Protein AF-0000000084924064 (afdb_homodimer)

InterPro domains:
  IPR003736 Phenylacetic acid degradation-related domain [TIGR00369] (21-133)
  IPR006683 Thioesterase domain [PF03061] (50-125)
  IPR029069 HotDog domain superfamily [SSF54637] (9-134)
  IPR039298 Acyl-coenzyme A thioesterase 13 [PTHR21660] (19-134)

Foldseek 3Di:
DPCPPPQQPLRVVCVDPDPCVVQPKDFPDDAQFKTKIKGWDDPVQQDPVQFGDVVVVVVVFVSRFQSSNSNNDGPQKGKDFPDKDKDFDATAHDTMKMKMKGWPDDDDFKTKMKMFIAHPVGDTGMIMITMITMGGPVVCVPPPPPD/DPCPPPQQPLRVVCVDPDPCVVQPKDFPDDAQFKTKIKGWDDPVQADPVQFGDVVVVVVVFVSRFQSSNSNNDGPQKGKDFPDKDKDFDATAHDTMKMKMKGWPDDDDFKTKMKMFIAHPVGDTGMIMITMITIGGPVVCVPPPPPD

Secondary structure (DSSP, 8-state):
--------HHHHHHHSSSHHHHHT-EEEEEETTEEEEEEEPPGGGB-TTSSB-HHHHHHHHHHHHHHHHHTTSPTTEEEEEEEEEEEE-S---SSEEEEEEEEEEE-SSEEEEEEEEE-TTS-EEEEEEEEEEEEEGGGGTTS----/--------HHHHHHHSSSHHHHHT-EEEEEETTEEEEEEEPPGGGB-TTSSB-HHHHHHHHHHHHHHHHHTTSPTTEEEEEEEEEEEE-S---SSEEEEEEEEEEE-SSEEEEEEEEE-TTS-EEEEEEEEEEEEEGGGGTTS----

Radius of gyration: 18.98 Å; Cα contacts (8 Å, |Δi|>4): 696; chains: 2; bounding box: 49×70×51 Å

Nearest PDB structures (foldseek):
  3lz7-assembly1_A  TM=8.995E-01  e=4.442E-13  Haemophilus influenzae
  1sbk-assembly1_A  TM=9.038E-01  e=7.572E-12  Escherichia coli
  1vh5-assembly1_A  TM=8.900E-01  e=7.572E-12  Escherichia coli
  1vi8-assembly1_B  TM=9.078E-01  e=2.764E-11  Escherichia coli
  4k4c-assembly1_D  TM=8.920E-01  e=1.373E-10  Escherichia coli K-12

Structure (mmCIF, N/CA/C/O backbone):
data_AF-0000000084924064-model_v1
#
loop_
_entity.id
_entity.type
_entity.pdbx_description
1 polymer 'Acyl-CoA thioesterase'
#
loop_
_atom_site.group_PDB
_atom_site.id
_atom_site.type_symbol
_atom_site.label_atom_id
_atom_site.label_alt_id
_atom_site.label_comp_id
_atom_site.label_asym_id
_atom_site.label_entity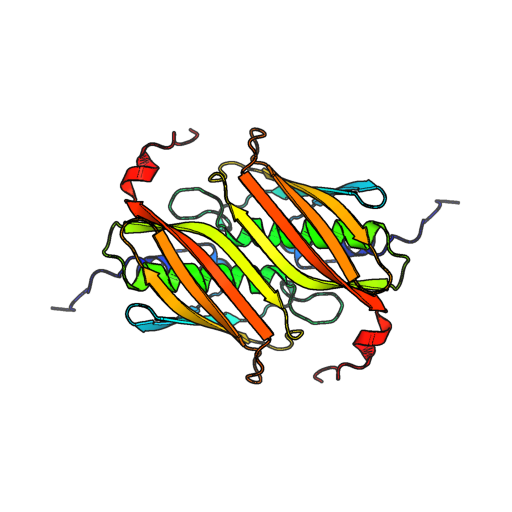_id
_atom_site.label_seq_id
_atom_site.pdbx_PDB_ins_code
_atom_site.Cartn_x
_atom_site.Cartn_y
_atom_site.Cartn_z
_atom_site.occupancy
_atom_site.B_iso_or_equiv
_atom_site.auth_seq_id
_atom_site.auth_comp_id
_atom_site.auth_asym_id
_atom_site.auth_atom_id
_atom_site.pdbx_PDB_model_num
ATOM 1 N N . MET A 1 1 ? -6.926 -42.469 -2.635 1 29.28 1 MET A N 1
ATOM 2 C CA . MET A 1 1 ? -5.586 -41.938 -2.898 1 29.28 1 MET A CA 1
ATOM 3 C C . MET A 1 1 ? -5.605 -40.406 -2.986 1 29.28 1 MET A C 1
ATOM 5 O O . MET A 1 1 ? -6.195 -39.844 -3.908 1 29.28 1 MET A O 1
ATOM 9 N N . GLU A 1 2 ? -6.062 -39.594 -2.002 1 33.38 2 GLU A N 1
ATOM 10 C CA . GLU A 1 2 ? -6.625 -38.281 -1.757 1 33.38 2 GLU A CA 1
ATOM 11 C C . GLU A 1 2 ? -5.777 -37.188 -2.404 1 33.38 2 GLU A C 1
ATOM 13 O O . GLU A 1 2 ? -4.57 -37.094 -2.152 1 33.38 2 GLU A O 1
ATOM 18 N N . ASN A 1 3 ? -5.754 -37 -3.77 1 34.97 3 ASN A N 1
ATOM 19 C CA . ASN A 1 3 ? -4.895 -36.375 -4.766 1 34.97 3 ASN A CA 1
ATOM 20 C C . ASN A 1 3 ? -4.32 -35.062 -4.258 1 34.97 3 ASN A C 1
ATOM 22 O O . ASN A 1 3 ? -5.031 -34.062 -4.18 1 34.97 3 ASN A O 1
ATOM 26 N N . SER A 1 4 ? -3.627 -34.906 -3.184 1 41 4 SER A N 1
ATOM 27 C CA . SER A 1 4 ? -2.863 -33.938 -2.387 1 41 4 SER A CA 1
ATOM 28 C C . SER A 1 4 ? -2.188 -32.906 -3.271 1 41 4 SER A C 1
ATOM 30 O O . SER A 1 4 ? -1.063 -33.125 -3.732 1 41 4 SER A O 1
ATOM 32 N N . ALA A 1 5 ? -2.676 -32.5 -4.422 1 45.59 5 ALA A N 1
ATOM 33 C CA . ALA A 1 5 ? -2.291 -31.625 -5.527 1 45.59 5 ALA A CA 1
ATOM 34 C C . ALA A 1 5 ? -1.444 -30.453 -5.035 1 45.59 5 ALA A C 1
ATOM 36 O O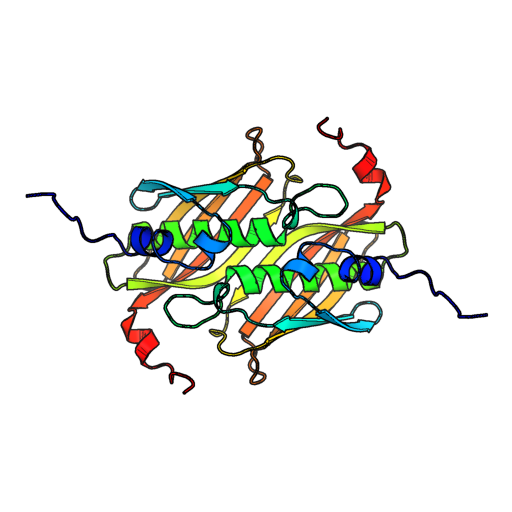 . ALA A 1 5 ? -1.778 -29.812 -4.031 1 45.59 5 ALA A O 1
ATOM 37 N N . LEU A 1 6 ? -0.099 -30.406 -5.023 1 52.12 6 LEU A N 1
ATOM 38 C CA . LEU A 1 6 ? 0.979 -29.5 -4.68 1 52.12 6 LEU A CA 1
ATOM 39 C C . LEU A 1 6 ? 0.513 -28.047 -4.793 1 52.12 6 LEU A C 1
ATOM 41 O O . LEU A 1 6 ? 0.157 -27.578 -5.879 1 52.12 6 LEU A O 1
ATOM 45 N N . LEU A 1 7 ? 0.021 -27.562 -3.734 1 63.38 7 LEU A N 1
ATOM 46 C CA . LEU A 1 7 ? -0.383 -26.156 -3.703 1 63.38 7 LEU A CA 1
ATOM 47 C C . LEU A 1 7 ? 0.582 -25.297 -4.508 1 63.38 7 LEU A C 1
ATOM 49 O O . LEU A 1 7 ? 1.801 -25.438 -4.379 1 63.38 7 LEU A O 1
ATOM 53 N N . THR A 1 8 ? 0.013 -24.797 -5.609 1 73.06 8 THR A N 1
ATOM 54 C CA . THR A 1 8 ? 0.813 -23.797 -6.324 1 73.06 8 THR A CA 1
ATOM 55 C C . THR A 1 8 ? 1.39 -22.766 -5.359 1 73.06 8 THR A C 1
ATOM 57 O O . THR A 1 8 ? 0.989 -22.703 -4.195 1 73.06 8 THR A O 1
ATOM 60 N N . GLU A 1 9 ? 2.451 -22.219 -5.645 1 74.19 9 GLU A N 1
ATOM 61 C CA . GLU A 1 9 ? 3.021 -21.156 -4.816 1 74.19 9 GLU A CA 1
ATOM 62 C C . GLU A 1 9 ? 1.969 -20.125 -4.449 1 74.19 9 GLU A C 1
ATOM 64 O O . GLU A 1 9 ? 1.98 -19.578 -3.342 1 74.19 9 GLU A O 1
ATOM 69 N N . LEU A 1 10 ? 1.047 -19.953 -5.336 1 80.38 10 LEU A N 1
ATOM 70 C CA . LEU A 1 10 ? -0.063 -19.047 -5.074 1 80.38 10 LEU A CA 1
ATOM 71 C C . LEU A 1 10 ? -0.911 -19.547 -3.908 1 80.38 10 LEU A C 1
ATOM 73 O O . LEU A 1 10 ? -1.166 -18.797 -2.959 1 80.38 10 LEU A O 1
ATOM 77 N N . GLU A 1 11 ? -1.264 -20.75 -3.945 1 77.69 11 GLU A N 1
ATOM 78 C CA . GLU A 1 11 ? -2.121 -21.328 -2.912 1 77.69 11 GLU A CA 1
ATOM 79 C C . GLU A 1 11 ? -1.387 -21.422 -1.577 1 77.69 11 GLU A C 1
ATOM 81 O O . GLU A 1 11 ? -1.977 -21.188 -0.52 1 77.69 11 GLU A O 1
ATOM 86 N N . ARG A 1 12 ? -0.129 -21.703 -1.722 1 74.88 12 ARG A N 1
ATOM 87 C CA . ARG A 1 12 ? 0.688 -21.797 -0.517 1 74.88 12 ARG A CA 1
ATOM 88 C C . ARG A 1 12 ? 0.759 -20.453 0.208 1 74.88 12 ARG A C 1
ATOM 90 O O . ARG A 1 12 ? 0.717 -20.406 1.438 1 74.88 12 ARG A O 1
ATOM 97 N N . SER A 1 13 ? 0.805 -19.391 -0.545 1 74.69 13 SER A N 1
ATOM 98 C CA . SER A 1 13 ? 0.928 -18.062 0.034 1 74.69 13 SER A CA 1
ATOM 99 C C . SER A 1 13 ? -0.326 -17.688 0.813 1 74.69 13 SER A C 1
ATOM 101 O O . SER A 1 13 ? -0.263 -16.875 1.743 1 74.69 13 SER A O 1
ATOM 103 N N . PHE A 1 14 ? -1.447 -18.297 0.556 1 77.75 14 PHE A N 1
ATOM 104 C CA . PHE A 1 14 ? -2.689 -17.953 1.231 1 77.75 14 PHE A CA 1
ATOM 105 C C . PHE A 1 14 ? -3.041 -18.984 2.293 1 77.75 14 PHE A C 1
ATOM 107 O O . PHE A 1 14 ? -4.051 -18.859 2.988 1 77.75 14 PHE A O 1
ATOM 114 N N . THR A 1 15 ? -2.256 -20 2.373 1 71.25 15 THR A N 1
ATOM 115 C CA . THR A 1 15 ? -2.5 -21.016 3.385 1 71.25 15 THR A CA 1
ATOM 116 C C . THR A 1 15 ? -1.556 -20.844 4.57 1 71.25 15 THR A C 1
ATOM 118 O O . THR A 1 15 ? -1.878 -21.234 5.691 1 71.25 15 THR A O 1
ATOM 121 N N . GLU A 1 16 ? -0.513 -20.219 4.273 1 68.31 16 GLU A N 1
ATOM 122 C CA . GLU A 1 16 ? 0.467 -20 5.336 1 68.31 16 GLU A CA 1
ATOM 123 C C . GLU A 1 16 ? 0.208 -18.688 6.062 1 68.31 16 GLU A C 1
ATOM 125 O O . GLU A 1 16 ? -0.367 -17.75 5.492 1 68.31 16 GLU A O 1
ATOM 130 N N . LYS A 1 17 ? 0.454 -18.766 7.375 1 63.25 17 LYS A N 1
ATOM 131 C CA . LYS A 1 17 ? 0.329 -17.547 8.172 1 63.25 17 LYS A CA 1
ATOM 132 C C . LYS A 1 17 ? 1.303 -16.484 7.688 1 63.25 17 LYS A C 1
ATOM 134 O O . LYS A 1 17 ? 2.52 -16.641 7.789 1 63.25 17 LYS A O 1
ATOM 139 N N . ASN A 1 18 ? 0.703 -15.703 6.973 1 70.94 18 ASN A N 1
ATOM 140 C CA . ASN A 1 18 ? 1.497 -14.578 6.492 1 70.94 18 ASN A CA 1
ATOM 141 C C . ASN A 1 18 ? 0.716 -13.266 6.562 1 70.94 18 ASN A C 1
ATOM 143 O O . ASN A 1 18 ? -0.316 -13.188 7.23 1 70.94 18 ASN A O 1
ATOM 147 N N . TYR A 1 19 ? 1.245 -12.289 6.031 1 73.44 19 TYR A N 1
ATOM 148 C CA . TYR A 1 19 ? 0.662 -10.953 6.133 1 73.44 19 TYR A CA 1
ATOM 149 C C . TYR A 1 19 ? -0.716 -10.914 5.484 1 73.44 19 TYR A C 1
ATOM 151 O O . TYR A 1 19 ? -1.63 -10.258 5.992 1 73.44 19 TYR A O 1
ATOM 159 N N . GLN A 1 20 ? -0.888 -11.617 4.477 1 76.94 20 GLN A N 1
ATOM 160 C CA . GLN A 1 20 ? -2.162 -11.609 3.768 1 76.94 20 GLN A CA 1
ATOM 161 C C . GLN A 1 20 ? -3.27 -12.227 4.613 1 76.94 20 GLN A C 1
ATOM 163 O O . GLN A 1 20 ? -4.363 -11.664 4.727 1 76.94 20 GLN A O 1
ATOM 168 N N . THR A 1 21 ? -2.824 -13.266 5.223 1 76.5 21 THR A N 1
ATOM 169 C CA . THR A 1 21 ? -3.811 -13.945 6.051 1 76.5 21 THR A CA 1
ATOM 170 C C . THR A 1 21 ? -4.051 -13.18 7.348 1 76.5 21 THR A C 1
ATOM 172 O O . THR A 1 21 ? -5.164 -13.18 7.879 1 76.5 21 THR A O 1
ATOM 175 N N . TRP A 1 22 ? -3.006 -12.547 7.742 1 80.12 22 TRP A N 1
ATOM 176 C CA . TRP A 1 22 ? -3.146 -11.727 8.938 1 80.12 22 TRP A CA 1
ATOM 177 C C . TRP A 1 22 ? -4.102 -10.562 8.688 1 80.12 22 TRP A C 1
ATOM 179 O O . TRP A 1 22 ? -4.93 -10.234 9.547 1 80.12 22 TRP A O 1
ATOM 189 N N . LEU A 1 23 ? -4.059 -10.039 7.531 1 85.75 23 LEU A N 1
ATOM 190 C CA . LEU A 1 23 ? -4.969 -8.961 7.168 1 85.75 23 LEU A CA 1
ATOM 191 C C . LEU A 1 23 ? -6.363 -9.5 6.875 1 85.75 23 LEU A C 1
ATOM 193 O O . LEU A 1 23 ? -7.348 -8.758 6.93 1 85.75 23 LEU A O 1
ATOM 197 N N . GLY A 1 24 ? -6.438 -10.773 6.496 1 88.88 24 GLY A N 1
ATOM 198 C CA . GLY A 1 24 ? -7.711 -11.414 6.195 1 88.88 24 GLY A CA 1
ATOM 199 C C . GLY A 1 24 ? -7.988 -11.516 4.707 1 88.88 24 GLY A C 1
ATOM 200 O O . GLY A 1 24 ? -9.141 -11.68 4.297 1 88.88 24 GLY A O 1
ATOM 201 N N . VAL A 1 25 ? -6.941 -11.359 3.938 1 92.12 25 VAL A N 1
ATOM 202 C CA . VAL A 1 25 ? -7.117 -11.5 2.496 1 92.12 25 VAL A CA 1
ATOM 203 C C . VAL A 1 25 ? -7.457 -12.945 2.152 1 92.12 25 VAL A C 1
ATOM 205 O O . VAL A 1 25 ? -6.816 -13.875 2.648 1 92.12 25 VAL A O 1
ATOM 208 N N . ARG A 1 26 ? -8.461 -13.094 1.287 1 93.06 26 ARG A N 1
ATOM 209 C CA . ARG A 1 26 ? -8.898 -14.422 0.873 1 93.06 26 ARG A CA 1
ATOM 210 C C . ARG A 1 26 ? -8.773 -14.594 -0.638 1 93.06 26 ARG A C 1
ATOM 212 O O . ARG A 1 26 ? -9.18 -13.719 -1.402 1 93.06 26 ARG A O 1
ATOM 219 N N . LEU A 1 27 ? -8.188 -15.719 -1.023 1 94.31 27 LEU A N 1
ATOM 220 C CA . LEU A 1 27 ? -8.203 -16.125 -2.422 1 94.31 27 LEU A CA 1
ATOM 221 C C . LEU A 1 27 ? -9.523 -16.828 -2.768 1 94.31 27 LEU A C 1
ATOM 223 O O . LEU A 1 27 ? -9.734 -17.984 -2.402 1 94.31 27 LEU A O 1
ATOM 227 N N . VAL A 1 28 ? -10.414 -16.188 -3.482 1 95.06 28 VAL A N 1
ATOM 228 C CA . VAL A 1 28 ? -11.766 -16.688 -3.73 1 95.06 28 VAL A CA 1
ATOM 229 C C . VAL A 1 28 ? -11.766 -17.562 -4.98 1 95.06 28 VAL A C 1
ATOM 231 O O . VAL A 1 28 ? -12.406 -18.609 -5.008 1 95.06 28 VAL A O 1
ATOM 234 N N . ARG A 1 29 ? -11.07 -17.094 -5.984 1 94.94 29 ARG A N 1
ATOM 235 C CA . ARG A 1 29 ? -10.938 -17.828 -7.234 1 94.94 29 ARG A CA 1
ATOM 236 C C . ARG A 1 29 ? -9.672 -17.422 -7.98 1 94.94 29 ARG A C 1
ATOM 238 O O . ARG A 1 29 ? -9.18 -16.312 -7.805 1 94.94 29 ARG A O 1
ATOM 245 N N . HIS A 1 30 ? -9.188 -18.422 -8.68 1 94.81 30 HIS A N 1
ATOM 246 C CA . HIS A 1 30 ? -8.023 -18.109 -9.508 1 94.81 30 HIS A CA 1
ATOM 247 C C . HIS A 1 30 ? -7.93 -19.062 -10.695 1 94.81 30 HIS A C 1
ATOM 249 O O . HIS A 1 30 ? -8.484 -20.156 -10.656 1 94.81 30 HIS A O 1
ATOM 255 N N . LYS A 1 31 ? -7.434 -18.594 -11.664 1 94 31 LYS A N 1
ATOM 256 C CA . LYS A 1 31 ? -6.941 -19.328 -12.828 1 94 31 LYS A CA 1
ATOM 257 C C . LYS A 1 31 ? -5.605 -18.766 -13.305 1 94 31 LYS A C 1
ATOM 259 O O . LYS A 1 31 ? -5.176 -17.703 -12.852 1 94 31 LYS A O 1
ATOM 264 N N . PRO A 1 32 ? -4.914 -19.5 -14.117 1 94.25 32 PRO A N 1
ATOM 265 C CA . PRO A 1 32 ? -3.652 -18.938 -14.602 1 94.25 32 PRO A CA 1
ATOM 266 C C . PRO A 1 32 ? -3.816 -17.516 -15.172 1 94.25 32 PRO A C 1
ATOM 268 O O . PRO A 1 32 ? -4.59 -17.312 -16.109 1 94.25 32 PRO A O 1
ATOM 271 N N . GLY A 1 33 ? -3.166 -16.578 -14.562 1 95.88 33 GLY A N 1
ATOM 272 C CA . GLY A 1 33 ? -3.152 -15.203 -15.031 1 95.88 33 GLY A CA 1
ATOM 273 C C . GLY A 1 33 ? -4.262 -14.359 -14.438 1 95.88 33 GLY A C 1
ATOM 274 O O . GLY A 1 33 ? -4.453 -13.203 -14.836 1 95.88 33 GLY A O 1
ATOM 275 N N . PHE A 1 34 ? -5.027 -14.969 -13.539 1 97.38 34 PHE A N 1
ATOM 276 C CA . PHE A 1 34 ? -6.137 -14.219 -12.961 1 97.38 34 PHE A CA 1
ATOM 277 C C . PHE A 1 34 ? -6.406 -14.664 -11.531 1 97.38 34 PHE A C 1
ATOM 279 O O . PHE A 1 34 ? -6.383 -15.859 -11.234 1 97.38 34 PHE A O 1
ATOM 286 N N . VAL A 1 35 ? -6.676 -13.633 -10.656 1 97.31 35 VAL A N 1
ATOM 287 C CA . VAL A 1 35 ? -7.086 -13.945 -9.289 1 97.31 35 VAL A CA 1
ATOM 288 C C . VAL A 1 35 ? -8.234 -13.031 -8.867 1 97.31 35 VAL A C 1
ATOM 290 O O . VAL A 1 35 ? -8.359 -11.906 -9.375 1 97.31 35 VAL A O 1
ATOM 293 N N . HIS A 1 36 ? -9.062 -13.547 -8.055 1 98 36 HIS A N 1
ATOM 294 C CA . HIS A 1 36 ? -10.086 -12.812 -7.312 1 98 36 HIS A CA 1
ATOM 295 C C . HIS A 1 36 ? -9.836 -12.906 -5.809 1 98 36 HIS A C 1
ATOM 297 O O . HIS A 1 36 ? -9.891 -13.992 -5.23 1 98 36 HIS A O 1
ATOM 303 N N . LEU A 1 37 ? -9.578 -11.719 -5.238 1 96.88 37 LEU A N 1
ATOM 304 C CA . LEU A 1 37 ? -9.328 -11.664 -3.805 1 96.88 37 LEU A CA 1
ATOM 305 C C . LEU A 1 37 ? -10.422 -10.883 -3.088 1 96.88 37 LEU A C 1
ATOM 307 O O . LEU A 1 37 ? -11.062 -10.016 -3.686 1 96.88 37 LEU A O 1
ATOM 311 N N . GLU A 1 38 ? -10.57 -11.234 -1.821 1 96.25 38 GLU A N 1
ATOM 312 C CA . GLU A 1 38 ? -11.445 -10.484 -0.926 1 96.25 38 GLU A CA 1
ATOM 313 C C . GLU A 1 38 ? -10.727 -10.109 0.365 1 96.25 38 GLU A C 1
ATOM 315 O O . GLU A 1 38 ? -9.914 -10.883 0.876 1 96.25 38 GLU A O 1
ATOM 320 N N . LEU A 1 39 ? -11.055 -8.953 0.845 1 94.56 39 LEU A N 1
ATOM 321 C CA . LEU A 1 39 ? -10.539 -8.469 2.121 1 94.56 39 LEU A CA 1
ATOM 322 C C . LEU A 1 39 ? -11.664 -7.922 2.99 1 94.56 39 LEU A C 1
ATOM 324 O O . LEU A 1 39 ? -12.203 -6.848 2.713 1 94.56 39 LEU A O 1
ATOM 328 N N . PRO A 1 40 ? -12.008 -8.672 4.02 1 93.75 40 PRO A N 1
ATOM 329 C CA . PRO A 1 40 ? -12.945 -8.086 4.977 1 93.75 40 PRO A CA 1
ATOM 330 C C . PRO A 1 40 ? -12.414 -6.801 5.617 1 93.75 40 PRO A C 1
ATOM 332 O O . PRO A 1 40 ? -11.258 -6.75 6.035 1 93.75 40 PRO A O 1
ATOM 335 N N . VAL A 1 41 ? -13.266 -5.82 5.637 1 90.81 41 VAL A N 1
ATOM 336 C CA . VAL A 1 41 ? -12.875 -4.535 6.203 1 90.81 41 VAL A CA 1
ATOM 337 C C . VAL A 1 41 ? -13.039 -4.562 7.719 1 90.81 41 VAL A C 1
ATOM 339 O O . VAL A 1 41 ? -14.109 -4.883 8.227 1 90.81 41 VAL A O 1
ATOM 342 N N . ARG A 1 42 ? -11.961 -4.234 8.383 1 88 42 ARG A N 1
ATOM 343 C CA . ARG A 1 42 ? -11.961 -4.121 9.836 1 88 42 ARG A CA 1
ATOM 344 C C . ARG A 1 42 ? -12.039 -2.66 10.266 1 88 42 ARG A C 1
ATOM 346 O O . ARG A 1 42 ? -11.672 -1.762 9.508 1 88 42 ARG A O 1
ATOM 353 N N . PRO A 1 43 ? -12.508 -2.414 11.516 1 84.94 43 PRO A N 1
ATOM 354 C CA . PRO A 1 43 ? -12.586 -1.034 12 1 84.94 43 PRO A CA 1
ATOM 355 C C . PRO A 1 43 ? -11.242 -0.312 11.953 1 84.94 43 PRO A C 1
ATOM 357 O O . PRO A 1 43 ? -11.195 0.901 11.734 1 84.94 43 PRO A O 1
ATOM 360 N N . GLU A 1 44 ? -10.172 -1.12 12.039 1 83.88 44 GLU A N 1
ATOM 361 C CA . GLU A 1 44 ? -8.836 -0.546 12.07 1 83.88 44 GLU A CA 1
ATOM 362 C C . GLU A 1 44 ? -8.414 -0.037 10.695 1 83.88 44 GLU A C 1
ATOM 364 O O . GLU A 1 44 ? -7.457 0.727 10.57 1 83.88 44 GLU A O 1
ATOM 369 N N . PHE A 1 45 ? -9.195 -0.476 9.656 1 86.06 45 PHE A N 1
ATOM 370 C CA . PHE A 1 45 ? -8.828 -0.091 8.297 1 86.06 45 PHE A CA 1
ATOM 371 C C . PHE A 1 45 ? -9.438 1.257 7.934 1 86.06 45 PHE A C 1
ATOM 373 O O . PHE A 1 45 ? -9.117 1.832 6.895 1 86.06 45 PHE A O 1
ATOM 380 N N . LEU A 1 46 ? -10.273 1.78 8.836 1 82.44 46 LEU A N 1
ATOM 381 C CA . LEU A 1 46 ? -11.062 2.953 8.484 1 82.44 46 LEU A CA 1
ATOM 382 C C . LEU A 1 46 ? -10.406 4.23 8.992 1 82.44 46 LEU A C 1
ATOM 384 O O . LEU A 1 46 ? -9.758 4.223 10.047 1 82.44 46 LEU A O 1
ATOM 388 N N . ASN A 1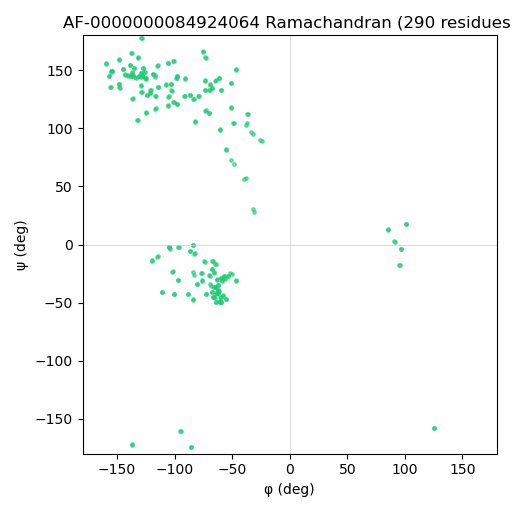 47 ? -10.578 5.242 8.172 1 77.31 47 ASN A N 1
ATOM 389 C CA . ASN A 1 47 ? -10.164 6.562 8.633 1 77.31 47 ASN A CA 1
ATOM 390 C C . ASN A 1 47 ? -11.266 7.242 9.445 1 77.31 47 ASN A C 1
ATOM 392 O O . ASN A 1 47 ? -12.273 6.617 9.781 1 77.31 47 ASN A O 1
ATOM 396 N N . THR A 1 48 ? -10.961 8.5 9.781 1 70.56 48 THR A N 1
ATOM 397 C CA . THR A 1 48 ? -11.891 9.227 10.648 1 70.56 48 THR A CA 1
ATOM 398 C C . THR A 1 48 ? -13.211 9.492 9.938 1 70.56 48 THR A C 1
ATOM 400 O O . THR A 1 48 ? -14.227 9.742 10.578 1 70.56 48 THR A O 1
ATOM 403 N N . LEU A 1 49 ? -13.172 9.305 8.633 1 74.12 49 LEU A N 1
ATOM 404 C CA . LEU A 1 49 ? -14.367 9.555 7.84 1 74.12 49 LEU A CA 1
ATOM 405 C C . LEU A 1 49 ? -15.141 8.266 7.59 1 74.12 49 LEU A C 1
ATOM 407 O O . LEU A 1 49 ? -16.188 8.281 6.941 1 74.12 49 LEU A O 1
ATOM 411 N N . GLY A 1 50 ? -14.625 7.219 8.047 1 79.69 50 GLY A N 1
ATOM 412 C CA . GLY A 1 50 ? -15.289 5.938 7.883 1 79.69 50 GLY A CA 1
ATOM 413 C C . GLY A 1 50 ? -14.977 5.266 6.559 1 79.69 50 GLY A C 1
ATOM 414 O O . GLY A 1 50 ? -15.711 4.375 6.121 1 79.69 50 GLY A O 1
ATOM 415 N N . THR A 1 51 ? -14.016 5.766 5.906 1 86.12 51 THR A N 1
ATOM 416 C CA . THR A 1 51 ? -13.602 5.137 4.66 1 86.12 51 THR A CA 1
ATOM 417 C C . THR A 1 51 ? -12.297 4.379 4.84 1 86.12 51 THR A C 1
ATOM 419 O O . THR A 1 51 ? -11.539 4.652 5.773 1 86.12 51 THR A O 1
ATOM 422 N N . VAL A 1 52 ? -12.125 3.43 3.971 1 87.5 52 VAL A N 1
ATOM 423 C CA . VAL A 1 52 ? -10.914 2.625 4.055 1 87.5 52 VAL A CA 1
ATOM 424 C C . VAL A 1 52 ? -9.703 3.471 3.658 1 87.5 52 VAL A C 1
ATOM 426 O O . VAL A 1 52 ? -9.734 4.172 2.645 1 87.5 52 VAL A O 1
ATOM 429 N N . HIS A 1 53 ? -8.695 3.379 4.473 1 87.19 53 HIS A N 1
ATOM 430 C CA . HIS A 1 53 ? -7.457 4.086 4.18 1 87.19 53 HIS A CA 1
ATOM 431 C C . HIS A 1 53 ? -6.852 3.611 2.863 1 87.19 53 HIS A C 1
ATOM 433 O O . HIS A 1 53 ? -6.855 2.414 2.57 1 87.19 53 HIS A O 1
ATOM 439 N N . GLY A 1 54 ? -6.246 4.551 2.086 1 89.44 54 GLY A N 1
ATOM 440 C CA . GLY A 1 54 ? -5.652 4.234 0.797 1 89.44 54 GLY A CA 1
ATOM 441 C C . GLY A 1 54 ? -4.547 3.197 0.888 1 89.44 54 GLY A C 1
ATOM 442 O O . GLY A 1 54 ? -4.332 2.428 -0.052 1 89.44 54 GLY A O 1
ATOM 443 N N . GLY A 1 55 ? -3.916 3.193 2.018 1 89.88 55 GLY A N 1
ATOM 444 C CA . GLY A 1 55 ? -2.838 2.236 2.215 1 89.88 55 GLY A CA 1
ATOM 445 C C . GLY A 1 55 ? -3.307 0.794 2.17 1 89.88 55 GLY A C 1
ATOM 446 O O . GLY A 1 55 ? -2.574 -0.087 1.716 1 89.88 55 GLY A O 1
ATOM 447 N N . PHE A 1 56 ? -4.5 0.539 2.557 1 89.62 56 PHE A N 1
ATOM 448 C CA . PHE A 1 56 ? -5.012 -0.826 2.537 1 89.62 56 PHE A CA 1
ATOM 449 C C . PHE A 1 56 ? -5.465 -1.215 1.134 1 89.62 56 PHE A C 1
ATOM 451 O O . PHE A 1 56 ? -5.352 -2.377 0.739 1 89.62 56 PHE A O 1
ATOM 458 N N . LEU A 1 57 ? -5.977 -0.21 0.431 1 93.81 57 LEU A N 1
ATOM 459 C CA . LEU A 1 57 ? -6.254 -0.477 -0.976 1 93.81 57 LEU A CA 1
ATOM 460 C C . LEU A 1 57 ? -4.969 -0.816 -1.729 1 93.81 57 LEU A C 1
ATOM 462 O O . LEU A 1 57 ? -4.949 -1.747 -2.537 1 93.81 57 LEU A O 1
ATOM 466 N N . ALA A 1 58 ? -3.938 -0.073 -1.417 1 94.56 58 ALA A N 1
ATOM 467 C CA . ALA A 1 58 ? -2.646 -0.343 -2.047 1 94.56 58 ALA A CA 1
ATOM 468 C C . ALA A 1 58 ? -2.137 -1.732 -1.676 1 94.56 58 ALA A C 1
ATOM 470 O O . ALA A 1 58 ? -1.566 -2.436 -2.514 1 94.56 58 ALA A O 1
ATOM 471 N N . ASN A 1 59 ? -2.299 -2.068 -0.441 1 92.69 59 ASN A N 1
ATOM 472 C CA . ASN A 1 59 ? -1.883 -3.389 0.024 1 92.69 59 ASN A CA 1
ATOM 473 C C . ASN A 1 59 ? -2.631 -4.5 -0.705 1 92.69 59 ASN A C 1
ATOM 475 O O . ASN A 1 59 ? -2.02 -5.461 -1.175 1 92.69 59 ASN A O 1
ATOM 479 N N . LEU A 1 60 ? -3.963 -4.375 -0.779 1 94.44 60 LEU A N 1
ATOM 480 C CA . LEU A 1 60 ? -4.762 -5.371 -1.484 1 94.44 60 LEU A CA 1
ATOM 481 C C . LEU A 1 60 ? -4.383 -5.422 -2.961 1 94.44 60 LEU A C 1
ATOM 483 O O . LEU A 1 60 ? -4.316 -6.504 -3.551 1 94.44 60 LEU A O 1
ATOM 487 N N . ALA A 1 61 ? -4.152 -4.25 -3.496 1 96.5 61 ALA A N 1
ATOM 488 C CA . ALA A 1 61 ? -3.721 -4.191 -4.891 1 96.5 61 ALA A CA 1
ATOM 489 C C . ALA A 1 61 ? -2.412 -4.953 -5.09 1 96.5 61 ALA A C 1
ATOM 491 O O . ALA A 1 61 ? -2.299 -5.773 -6.004 1 96.5 61 ALA A O 1
ATOM 492 N N . ASP A 1 62 ? -1.464 -4.66 -4.23 1 94.88 62 ASP A N 1
ATOM 493 C CA . ASP A 1 62 ? -0.175 -5.344 -4.297 1 94.88 62 ASP A CA 1
ATOM 494 C C . ASP A 1 62 ? -0.352 -6.855 -4.23 1 94.88 62 ASP A C 1
ATOM 496 O O . ASP A 1 62 ? 0.25 -7.594 -5.016 1 94.88 62 ASP A O 1
ATOM 500 N N . SER A 1 63 ? -1.139 -7.305 -3.326 1 93.5 63 SER A N 1
ATOM 501 C CA . SER A 1 63 ? -1.403 -8.727 -3.158 1 93.5 63 SER A CA 1
ATOM 502 C C . SER A 1 63 ? -2.021 -9.328 -4.418 1 93.5 63 SER A C 1
ATOM 504 O O . SER A 1 63 ? -1.61 -10.398 -4.867 1 93.5 63 SER A O 1
ATOM 506 N N . ALA A 1 64 ? -2.977 -8.617 -4.941 1 96.44 64 ALA A N 1
ATOM 507 C CA . ALA A 1 64 ? -3.678 -9.117 -6.117 1 96.44 64 ALA A CA 1
ATOM 508 C C . ALA A 1 64 ? -2.752 -9.164 -7.332 1 96.44 64 ALA A C 1
ATOM 510 O O . ALA A 1 64 ? -2.73 -10.148 -8.07 1 96.44 64 ALA A O 1
ATOM 511 N N . LEU A 1 65 ? -2.02 -8.109 -7.512 1 96.94 65 LEU A N 1
ATOM 512 C CA . LEU A 1 65 ? -1.118 -7.996 -8.656 1 96.94 65 LEU A CA 1
ATOM 513 C C . LEU A 1 65 ? -0.073 -9.109 -8.633 1 96.94 65 LEU A C 1
ATOM 515 O O . LEU A 1 65 ? 0.149 -9.773 -9.648 1 96.94 65 LEU A O 1
ATOM 519 N N . CYS A 1 66 ? 0.528 -9.266 -7.523 1 94.25 66 CYS A N 1
ATOM 520 C CA . CYS A 1 66 ? 1.542 -10.305 -7.375 1 94.25 66 CYS A CA 1
ATOM 521 C C . CYS A 1 66 ? 0.933 -11.688 -7.547 1 94.25 66 CYS A C 1
ATOM 523 O O . CYS A 1 66 ? 1.505 -12.547 -8.227 1 94.25 66 CYS A O 1
ATOM 525 N N . SER A 1 67 ? -0.203 -11.898 -6.992 1 94.5 67 SER A N 1
ATOM 526 C CA . SER A 1 67 ? -0.872 -13.195 -7.047 1 94.5 67 SER A CA 1
ATOM 527 C C . SER A 1 67 ? -1.207 -13.578 -8.484 1 94.5 67 SER A C 1
ATOM 529 O O . SER A 1 67 ? -1.14 -14.758 -8.844 1 94.5 67 SER A O 1
ATOM 531 N N . ALA A 1 68 ? -1.624 -12.602 -9.242 1 96.44 68 ALA A N 1
ATOM 532 C CA . ALA A 1 68 ? -1.901 -12.898 -10.641 1 96.44 68 ALA A CA 1
ATOM 533 C C . ALA A 1 68 ? -0.667 -13.461 -11.344 1 96.44 68 ALA A C 1
ATOM 535 O O . ALA A 1 68 ? -0.757 -14.453 -12.07 1 96.44 68 ALA A O 1
ATOM 536 N N . ILE A 1 69 ? 0.442 -12.859 -11.078 1 95 69 ILE A N 1
ATOM 537 C CA . ILE A 1 69 ? 1.696 -13.32 -11.672 1 95 69 ILE A CA 1
ATOM 538 C C . ILE A 1 69 ? 2.037 -14.711 -11.141 1 95 69 ILE A C 1
ATOM 540 O O . ILE A 1 69 ? 2.363 -15.609 -11.922 1 95 69 ILE A O 1
ATOM 544 N N . LEU A 1 70 ? 1.9 -14.875 -9.852 1 92.38 70 LEU A N 1
ATOM 545 C CA . LEU A 1 70 ? 2.221 -16.141 -9.203 1 92.38 70 LEU A CA 1
ATOM 546 C C . LEU A 1 70 ? 1.377 -17.281 -9.781 1 92.38 70 LEU A C 1
ATOM 548 O O . LEU A 1 70 ? 1.837 -18.422 -9.867 1 92.38 70 LEU A O 1
ATOM 552 N N . SER A 1 71 ? 0.2 -16.969 -10.203 1 93.38 71 SER A N 1
ATOM 553 C CA . SER A 1 71 ? -0.724 -17.984 -10.695 1 93.38 71 SER A CA 1
ATOM 554 C C . SER A 1 71 ? -0.187 -18.656 -11.953 1 93.38 71 SER A C 1
ATOM 556 O O . SER A 1 71 ? -0.646 -19.734 -12.336 1 93.38 71 SER A O 1
ATOM 558 N N . GLU A 1 72 ? 0.774 -18.031 -12.578 1 93.56 72 GLU A N 1
ATOM 559 C CA . GLU A 1 72 ? 1.325 -18.578 -13.82 1 93.56 72 GLU A CA 1
ATOM 560 C C . GLU A 1 72 ? 2.693 -19.203 -13.578 1 93.56 72 GLU A C 1
ATOM 562 O O . GLU A 1 72 ? 3.328 -19.703 -14.516 1 93.56 72 GLU A O 1
ATOM 567 N N . LEU A 1 73 ? 3.129 -19.109 -12.391 1 90.44 73 LEU A N 1
ATOM 568 C CA . LEU A 1 73 ? 4.496 -19.547 -12.133 1 90.44 73 LEU A CA 1
ATOM 569 C C . LEU A 1 73 ? 4.516 -20.953 -11.555 1 90.44 73 LEU A C 1
ATOM 571 O O . LEU A 1 73 ? 3.631 -21.328 -10.781 1 90.44 73 LEU A O 1
ATOM 575 N N . PRO A 1 74 ? 5.508 -21.688 -11.953 1 86.94 74 PRO A N 1
ATOM 576 C CA . PRO A 1 74 ? 5.656 -23.016 -11.367 1 86.94 74 PRO A CA 1
ATOM 577 C C . PRO A 1 74 ? 6.16 -22.969 -9.93 1 86.94 74 PRO A C 1
ATOM 579 O O . PRO A 1 74 ? 6.621 -21.922 -9.461 1 86.94 74 PRO A O 1
ATOM 582 N N . PRO A 1 75 ? 5.957 -24.047 -9.227 1 83.75 75 PRO A N 1
ATOM 583 C CA . PRO A 1 75 ? 6.5 -24.094 -7.867 1 83.75 75 PRO A CA 1
ATOM 584 C C . PRO A 1 75 ? 7.984 -23.734 -7.812 1 83.75 75 PRO A C 1
ATOM 586 O O . PRO A 1 75 ? 8.742 -24.109 -8.711 1 83.75 75 PRO A O 1
ATOM 589 N N . GLY A 1 76 ? 8.352 -23 -6.848 1 83.12 76 GLY A N 1
ATOM 590 C CA . GLY A 1 76 ? 9.75 -22.641 -6.652 1 83.12 76 GLY A CA 1
ATOM 591 C C . GLY A 1 76 ? 10.109 -21.297 -7.254 1 83.12 76 GLY A C 1
ATOM 592 O O . GLY A 1 76 ? 11.203 -20.781 -7.008 1 83.12 76 GLY A O 1
ATOM 593 N N . ILE A 1 77 ? 9.25 -20.844 -8.148 1 86.25 77 ILE A N 1
ATOM 594 C CA . ILE A 1 77 ? 9.461 -19.531 -8.742 1 86.25 77 ILE A CA 1
ATOM 595 C C . ILE A 1 77 ? 8.508 -18.516 -8.102 1 86.25 77 ILE A C 1
ATOM 597 O O . ILE A 1 77 ? 7.32 -18.797 -7.926 1 86.25 77 ILE A O 1
ATOM 601 N N . THR A 1 78 ? 9.055 -17.359 -7.719 1 88.5 78 THR A N 1
ATOM 602 C CA . THR A 1 78 ? 8.281 -16.328 -7.039 1 88.5 78 THR A CA 1
ATOM 603 C C . THR A 1 78 ? 8.461 -14.977 -7.727 1 88.5 78 THR A C 1
ATOM 605 O O . THR A 1 78 ? 9.102 -14.891 -8.781 1 88.5 78 THR A O 1
ATOM 608 N N . CYS A 1 79 ? 7.734 -14 -7.172 1 87.88 79 CYS A N 1
ATOM 609 C CA . CYS A 1 79 ? 7.891 -12.664 -7.734 1 87.88 79 CYS A CA 1
ATOM 610 C C . CYS A 1 79 ? 8.031 -11.625 -6.629 1 87.88 79 CYS A C 1
ATOM 612 O O . CYS A 1 79 ? 7.594 -11.852 -5.496 1 87.88 79 CYS A O 1
ATOM 614 N N . SER A 1 80 ? 8.727 -10.562 -6.957 1 89.88 80 SER A N 1
ATOM 615 C CA . SER A 1 80 ? 8.898 -9.414 -6.074 1 89.88 80 SER A CA 1
ATOM 616 C C . SER A 1 80 ? 8.555 -8.109 -6.793 1 89.88 80 SER A C 1
ATOM 618 O O . SER A 1 80 ? 8.82 -7.969 -7.988 1 89.88 80 SER A O 1
ATOM 620 N N . SER A 1 81 ? 8.055 -7.223 -6.027 1 92.44 81 SER A N 1
ATOM 621 C CA . SER A 1 81 ? 7.559 -5.984 -6.621 1 92.44 81 SER A CA 1
ATOM 622 C C . SER A 1 81 ? 8.711 -5.082 -7.055 1 92.44 81 SER A C 1
ATOM 624 O O . SER A 1 81 ? 9.68 -4.91 -6.316 1 92.44 81 SER A O 1
ATOM 626 N N . ILE A 1 82 ? 8.602 -4.574 -8.258 1 95.19 82 ILE A N 1
ATOM 627 C CA . ILE A 1 82 ? 9.484 -3.535 -8.766 1 95.19 82 ILE A CA 1
ATOM 628 C C . ILE A 1 82 ? 8.789 -2.178 -8.68 1 95.19 82 ILE A C 1
ATOM 630 O O . ILE A 1 82 ? 9.406 -1.185 -8.273 1 95.19 82 ILE A O 1
ATOM 634 N N . GLU A 1 83 ? 7.527 -2.285 -9.07 1 96.94 83 GLU A N 1
ATOM 635 C CA . GLU A 1 83 ? 6.75 -1.051 -9.062 1 96.94 83 GLU A CA 1
ATOM 636 C C . GLU A 1 83 ? 5.254 -1.342 -8.969 1 96.94 83 GLU A C 1
ATOM 638 O O . GLU A 1 83 ? 4.766 -2.297 -9.57 1 96.94 83 GLU A O 1
ATOM 643 N N . ILE A 1 84 ? 4.57 -0.429 -8.25 1 97.44 84 ILE A N 1
ATOM 644 C CA . ILE A 1 84 ? 3.113 -0.451 -8.297 1 97.44 84 ILE A CA 1
ATOM 645 C C . ILE A 1 84 ? 2.578 0.975 -8.422 1 97.44 84 ILE A C 1
ATOM 647 O O . ILE A 1 84 ? 3.188 1.917 -7.906 1 97.44 84 ILE A O 1
ATOM 651 N N . LYS A 1 85 ? 1.546 1.081 -9.109 1 97.94 85 LYS A N 1
ATOM 652 C CA . LYS A 1 85 ? 0.791 2.328 -9.203 1 97.94 85 LYS A CA 1
ATOM 653 C C . LYS A 1 85 ? -0.689 2.096 -8.914 1 97.94 85 LYS A C 1
ATOM 655 O O . LYS A 1 85 ? -1.297 1.171 -9.453 1 97.94 85 LYS A O 1
ATOM 660 N N . VAL A 1 86 ? -1.211 2.934 -8.062 1 97.94 86 VAL A N 1
ATOM 661 C CA . VAL A 1 86 ? -2.625 2.834 -7.715 1 97.94 86 VAL A CA 1
ATOM 662 C C . VAL A 1 86 ? -3.316 4.168 -7.984 1 97.94 86 VAL A C 1
ATOM 664 O O . VAL A 1 86 ? -2.828 5.223 -7.574 1 97.94 86 VAL A O 1
ATOM 667 N N . ASN A 1 87 ? -4.355 4.121 -8.672 1 97.94 87 ASN A N 1
ATOM 668 C CA . ASN A 1 87 ? -5.258 5.254 -8.836 1 97.94 87 ASN A CA 1
ATOM 669 C C . ASN A 1 87 ? -6.543 5.066 -8.031 1 97.94 87 ASN A C 1
ATOM 671 O O . ASN A 1 87 ? -7.281 4.105 -8.25 1 97.94 87 ASN A O 1
ATOM 675 N N . TYR A 1 88 ? -6.707 5.98 -7.172 1 96.06 88 TYR A N 1
ATOM 676 C CA . TYR A 1 88 ? -7.891 5.945 -6.32 1 96.06 88 TYR A CA 1
ATOM 677 C C . TYR A 1 88 ? -9.039 6.738 -6.941 1 96.06 88 TYR A C 1
ATOM 679 O O . TYR A 1 88 ? -8.883 7.918 -7.258 1 96.06 88 TYR A O 1
ATOM 687 N N . LEU A 1 89 ? -10.18 6.086 -7.035 1 94.19 89 LEU A N 1
ATOM 688 C CA . LEU A 1 89 ? -11.266 6.688 -7.801 1 94.19 89 LEU A CA 1
ATOM 689 C C . LEU A 1 89 ? -12.406 7.109 -6.887 1 94.19 89 LEU A C 1
ATOM 691 O O . LEU A 1 89 ? -13.023 8.156 -7.098 1 94.19 89 LEU A O 1
ATOM 695 N N . LEU A 1 90 ? -12.695 6.23 -5.91 1 91.31 90 LEU A N 1
ATOM 696 C CA . LEU A 1 90 ? -13.789 6.477 -4.984 1 91.31 90 LEU A CA 1
ATOM 697 C C . LEU A 1 90 ? -13.438 6.004 -3.58 1 91.31 90 LEU A C 1
ATOM 699 O O . LEU A 1 90 ? -12.711 5.02 -3.416 1 91.31 90 LEU A O 1
ATOM 703 N N . PRO A 1 91 ? -13.961 6.762 -2.609 1 88.62 91 PRO A N 1
ATOM 704 C CA . PRO A 1 91 ? -13.812 6.227 -1.255 1 88.62 91 PRO A CA 1
ATOM 705 C C . PRO A 1 91 ? -14.562 4.914 -1.054 1 88.62 91 PRO A C 1
ATOM 707 O O . PRO A 1 91 ? -15.617 4.703 -1.665 1 88.62 91 PRO A O 1
ATOM 710 N N . VAL A 1 92 ? -13.93 4.07 -0.326 1 88 92 VAL A N 1
ATOM 711 C CA . VAL A 1 92 ? -14.555 2.771 -0.086 1 88 92 VAL A CA 1
ATOM 712 C C . VAL A 1 92 ? -15.188 2.752 1.302 1 88 92 VAL A C 1
ATOM 714 O O . VAL A 1 92 ? -14.516 3.018 2.303 1 88 92 VAL A O 1
ATOM 717 N N . ARG A 1 93 ? -16.438 2.488 1.276 1 85.5 93 ARG A N 1
ATOM 718 C CA . ARG A 1 93 ? -17.219 2.254 2.494 1 85.5 93 ARG A CA 1
ATOM 719 C C . ARG A 1 93 ? -17.781 0.838 2.523 1 85.5 93 ARG A C 1
ATOM 721 O O . ARG A 1 93 ? -18 0.229 1.473 1 85.5 93 ARG A O 1
ATOM 728 N N . GLY A 1 94 ? -17.844 0.219 3.766 1 82.44 94 GLY A N 1
ATOM 729 C CA . GLY A 1 94 ? -18.484 -1.086 3.85 1 82.44 94 GLY A CA 1
ATOM 730 C C . GLY A 1 94 ? -17.594 -2.143 4.48 1 82.44 94 GLY A C 1
ATOM 731 O O . GLY A 1 94 ? -16.672 -1.818 5.227 1 82.44 94 GLY A O 1
ATOM 732 N N . ASN A 1 95 ? -18.016 -3.432 4.086 1 88.19 95 ASN A N 1
ATOM 733 C CA . ASN A 1 95 ? -17.484 -4.496 4.934 1 88.19 95 ASN A CA 1
ATOM 734 C C . ASN A 1 95 ? -16.531 -5.402 4.168 1 88.19 95 ASN A C 1
ATOM 736 O O . ASN A 1 95 ? -15.875 -6.27 4.758 1 88.19 95 ASN A O 1
ATOM 740 N N . ILE A 1 96 ? -16.484 -5.23 2.834 1 93.5 96 ILE A N 1
ATOM 741 C CA . ILE A 1 96 ? -15.594 -6.117 2.088 1 93.5 96 ILE A CA 1
ATOM 742 C C . ILE A 1 96 ? -15.039 -5.383 0.87 1 93.5 96 ILE A C 1
ATOM 744 O O . ILE A 1 96 ? -15.773 -4.688 0.165 1 93.5 96 ILE A O 1
ATOM 748 N N . LEU A 1 97 ? -13.734 -5.535 0.66 1 95 97 LEU A N 1
ATOM 749 C CA . LEU A 1 97 ? -13.062 -5.098 -0.559 1 95 97 LEU A CA 1
ATOM 750 C C . LEU A 1 97 ? -12.758 -6.285 -1.465 1 95 97 LEU A C 1
ATOM 752 O O . LEU A 1 97 ? -12.359 -7.352 -0.986 1 95 97 LEU A O 1
ATOM 756 N N . ARG A 1 98 ? -13 -6.023 -2.705 1 96.94 98 ARG A N 1
ATOM 757 C CA . ARG A 1 98 ? -12.672 -7.055 -3.684 1 96.94 98 ARG A CA 1
ATOM 758 C C . ARG A 1 98 ? -11.625 -6.559 -4.672 1 96.94 98 ARG A C 1
ATOM 760 O O . ARG A 1 98 ? -11.602 -5.375 -5.023 1 96.94 98 ARG A O 1
ATOM 767 N N . ALA A 1 99 ? -10.805 -7.484 -5.102 1 98 99 ALA A N 1
ATOM 768 C CA . ALA A 1 99 ? -9.797 -7.145 -6.098 1 98 99 ALA A CA 1
ATOM 769 C C . ALA A 1 99 ? -9.703 -8.219 -7.18 1 98 99 ALA A C 1
ATOM 771 O O . ALA A 1 99 ? -9.547 -9.398 -6.879 1 98 99 ALA A O 1
ATOM 772 N N . ASP A 1 100 ? -9.844 -7.801 -8.383 1 98.44 100 ASP A N 1
ATOM 773 C CA . ASP A 1 100 ? -9.555 -8.633 -9.547 1 98.44 100 ASP A CA 1
ATOM 774 C C . ASP A 1 100 ? -8.242 -8.219 -10.203 1 98.44 100 ASP A C 1
ATOM 776 O O . ASP A 1 100 ? -8.039 -7.035 -10.508 1 98.44 100 ASP A O 1
ATOM 780 N N . ALA A 1 101 ? -7.387 -9.18 -10.391 1 98.56 101 ALA A N 1
ATOM 781 C CA . ALA A 1 101 ? -6.121 -8.859 -11.047 1 98.56 101 ALA A CA 1
ATOM 782 C C . ALA A 1 101 ? -5.824 -9.836 -12.18 1 98.56 101 ALA A C 1
ATOM 784 O O . ALA A 1 101 ? -6.176 -11.016 -12.094 1 98.56 101 ALA A O 1
ATOM 785 N N . SER A 1 102 ? -5.207 -9.273 -13.211 1 98.5 102 SER A N 1
ATOM 786 C CA . SER A 1 102 ? -4.848 -10.094 -14.359 1 98.5 102 SER A CA 1
ATOM 787 C C . SER A 1 102 ? -3.459 -9.742 -14.883 1 98.5 102 SER A C 1
ATOM 789 O O . SER A 1 102 ? -3.025 -8.594 -14.781 1 98.5 102 SER A O 1
ATOM 791 N N . VAL A 1 103 ? -2.863 -10.711 -15.508 1 98.06 103 VAL A N 1
ATOM 792 C CA . VAL A 1 103 ? -1.561 -10.508 -16.125 1 98.06 103 VAL A CA 1
ATOM 793 C C . VAL A 1 103 ? -1.735 -9.789 -17.469 1 98.06 103 VAL A C 1
ATOM 795 O O . VAL A 1 103 ? -2.57 -10.188 -18.281 1 98.06 103 VAL A O 1
ATOM 798 N N . ILE A 1 104 ? -1.033 -8.742 -17.625 1 97.94 104 ILE A N 1
ATOM 799 C CA . ILE A 1 104 ? -0.974 -8.055 -18.922 1 97.94 104 ILE A CA 1
ATOM 800 C C . ILE A 1 104 ? 0.069 -8.727 -19.812 1 97.94 104 ILE A C 1
ATOM 802 O O . ILE A 1 104 ? -0.209 -9.047 -20.969 1 97.94 104 ILE A O 1
ATOM 806 N N . ARG A 1 105 ? 1.198 -8.945 -19.188 1 96.38 105 ARG A N 1
ATOM 807 C CA . ARG A 1 105 ? 2.301 -9.594 -19.891 1 96.38 105 ARG A CA 1
ATOM 808 C C . ARG A 1 105 ? 3.252 -10.266 -18.906 1 96.38 105 ARG A C 1
ATOM 810 O O . ARG A 1 105 ? 3.568 -9.703 -17.859 1 96.38 105 ARG A O 1
ATOM 817 N N . ARG A 1 106 ? 3.631 -11.422 -19.219 1 94.38 106 ARG A N 1
ATOM 818 C CA . ARG A 1 106 ? 4.629 -12.141 -18.438 1 94.38 106 ARG A CA 1
ATOM 819 C C . ARG A 1 106 ? 5.793 -12.594 -19.297 1 94.38 106 ARG A C 1
ATOM 821 O O . ARG A 1 106 ? 5.609 -13.398 -20.219 1 94.38 106 ARG A O 1
ATOM 828 N N . GLY A 1 107 ? 6.906 -12.039 -19.047 1 92.62 107 GLY A N 1
ATOM 829 C CA . GLY A 1 107 ? 8.133 -12.531 -19.656 1 92.62 107 GLY A CA 1
ATOM 830 C C . GLY A 1 107 ? 8.875 -13.516 -18.781 1 92.62 107 GLY A C 1
ATOM 831 O O . GLY A 1 107 ? 8.281 -14.172 -17.922 1 92.62 107 GLY A O 1
ATOM 832 N N . LYS A 1 108 ? 10.148 -13.68 -19.094 1 91.5 108 LYS A N 1
ATOM 833 C CA . LYS A 1 108 ? 10.969 -14.625 -18.328 1 91.5 108 LYS A CA 1
ATOM 834 C C . LYS A 1 108 ? 11.289 -14.094 -16.938 1 91.5 108 LYS A C 1
ATOM 836 O O . LYS A 1 108 ? 11.133 -14.805 -15.945 1 91.5 108 LYS A O 1
ATOM 841 N N . ASN A 1 109 ? 11.633 -12.766 -16.938 1 93.56 109 ASN A N 1
ATOM 842 C CA . ASN A 1 109 ? 12.125 -12.227 -15.672 1 93.56 109 ASN A CA 1
ATOM 843 C C . ASN A 1 109 ? 11.234 -11.094 -15.156 1 93.56 109 ASN A C 1
ATOM 845 O O . ASN A 1 109 ? 11.391 -10.656 -14.023 1 93.56 109 ASN A O 1
ATOM 849 N N . ILE A 1 110 ? 10.352 -10.625 -16.094 1 95.69 110 ILE A N 1
ATOM 850 C CA . ILE A 1 110 ? 9.516 -9.5 -15.703 1 95.69 110 ILE A CA 1
ATOM 851 C C . ILE A 1 110 ? 8.055 -9.812 -16.016 1 95.69 110 ILE A C 1
ATOM 853 O O . ILE A 1 110 ? 7.738 -10.336 -17.078 1 95.69 110 ILE A O 1
ATOM 857 N N . GLY A 1 111 ? 7.215 -9.492 -15.094 1 97 111 GLY A N 1
ATOM 858 C CA . GLY A 1 111 ? 5.773 -9.57 -15.289 1 97 111 GLY A CA 1
ATOM 859 C C . GLY A 1 111 ? 5.059 -8.266 -14.992 1 97 111 GLY A C 1
ATOM 860 O O . GLY A 1 111 ? 5.461 -7.516 -14.094 1 97 111 GLY A O 1
ATOM 861 N N . VAL A 1 112 ? 4.031 -8.008 -15.805 1 98.06 112 VAL A N 1
ATOM 862 C CA . VAL A 1 112 ? 3.18 -6.844 -15.586 1 98.06 112 VAL A CA 1
ATOM 863 C C . VAL A 1 112 ? 1.732 -7.293 -15.398 1 98.06 112 VAL A C 1
ATOM 865 O O . VAL A 1 112 ? 1.227 -8.117 -16.156 1 98.06 112 VAL A O 1
ATOM 868 N N . SER A 1 113 ? 1.134 -6.801 -14.375 1 98.38 113 SER A N 1
ATOM 869 C CA . SER A 1 113 ? -0.262 -7.125 -14.094 1 98.38 113 SER A CA 1
ATOM 870 C C . SER A 1 113 ? -1.067 -5.867 -13.789 1 98.38 113 SER A C 1
ATOM 872 O O . SER A 1 113 ? -0.496 -4.797 -13.555 1 98.38 113 SER A O 1
ATOM 874 N N . ARG A 1 114 ? -2.389 -6.008 -13.914 1 98.69 114 ARG A N 1
ATOM 875 C CA . ARG A 1 114 ? -3.324 -4.945 -13.57 1 98.69 114 ARG A CA 1
ATOM 876 C C . ARG A 1 114 ? -4.398 -5.453 -12.609 1 98.69 114 ARG A C 1
ATOM 878 O O . ARG A 1 114 ? -4.707 -6.645 -12.594 1 98.69 114 ARG A O 1
ATOM 885 N N . ALA A 1 115 ? -4.906 -4.516 -11.797 1 98.62 115 ALA A N 1
ATOM 886 C CA . ALA A 1 115 ? -5.934 -4.879 -10.828 1 98.62 115 ALA A CA 1
ATOM 887 C C . ALA A 1 115 ? -7.035 -3.822 -10.773 1 98.62 115 ALA A C 1
ATOM 889 O O . ALA A 1 115 ? -6.781 -2.641 -11.023 1 98.62 115 ALA A O 1
ATOM 890 N N . GLU A 1 116 ? -8.172 -4.324 -10.562 1 98.62 116 GLU A N 1
ATOM 891 C CA . GLU A 1 116 ? -9.336 -3.506 -10.242 1 98.62 116 GLU A CA 1
ATOM 892 C C . GLU A 1 116 ? -9.867 -3.834 -8.844 1 98.62 116 GLU A C 1
ATOM 894 O O . GLU A 1 116 ? -10.055 -5.004 -8.508 1 98.62 116 GLU A O 1
ATOM 899 N N . LEU A 1 117 ? -10.023 -2.779 -8.055 1 97.94 117 LEU A N 1
ATOM 900 C CA . LEU A 1 117 ? -10.57 -2.934 -6.715 1 97.94 117 LEU A CA 1
ATOM 901 C C . LEU A 1 117 ? -12 -2.396 -6.641 1 97.94 117 LEU A C 1
ATOM 903 O O . LEU A 1 117 ? -12.273 -1.291 -7.109 1 97.94 117 LEU A O 1
ATOM 907 N N . PHE A 1 118 ? -12.82 -3.18 -5.941 1 96.75 118 PHE A N 1
ATOM 908 C CA . PHE A 1 118 ? -14.242 -2.85 -5.918 1 96.75 118 PHE A CA 1
ATOM 909 C C . PHE A 1 118 ? -14.734 -2.705 -4.484 1 96.75 118 PHE A C 1
ATOM 911 O O . PHE A 1 118 ? -14.352 -3.48 -3.607 1 96.75 118 PHE A O 1
ATOM 918 N N . ALA A 1 119 ? -15.664 -1.713 -4.32 1 93.44 119 ALA A N 1
ATOM 919 C CA . ALA A 1 119 ? -16.406 -1.568 -3.07 1 93.44 119 ALA A CA 1
ATOM 920 C C . ALA A 1 119 ? -17.484 -2.631 -2.951 1 93.44 119 ALA A C 1
ATOM 922 O O . ALA A 1 119 ? -17.766 -3.352 -3.91 1 93.44 119 ALA A O 1
ATOM 923 N N . PRO A 1 120 ? -18 -2.766 -1.762 1 90 120 PRO A N 1
ATOM 924 C CA . PRO A 1 120 ? -19.031 -3.797 -1.561 1 90 120 PRO A CA 1
ATOM 925 C C . PRO A 1 120 ? -20.219 -3.643 -2.508 1 90 120 PRO A C 1
ATOM 927 O O . PRO A 1 120 ? -20.828 -4.637 -2.891 1 90 120 PRO A O 1
ATOM 930 N N . ASP A 1 121 ? -20.453 -2.447 -2.871 1 88.94 121 ASP A N 1
ATOM 931 C CA . ASP A 1 121 ? -21.609 -2.201 -3.719 1 88.94 121 ASP A CA 1
ATOM 932 C C . ASP A 1 121 ? -21.281 -2.443 -5.191 1 88.94 121 ASP A C 1
ATOM 934 O O . ASP A 1 121 ? -22.125 -2.266 -6.062 1 88.94 121 ASP A O 1
ATOM 938 N N . GLY A 1 122 ? -20.094 -2.801 -5.465 1 92.5 122 GLY A N 1
ATOM 939 C CA . GLY A 1 122 ? -19.703 -3.119 -6.828 1 92.5 122 GLY A CA 1
ATOM 940 C C . GLY A 1 122 ? -19.047 -1.953 -7.547 1 92.5 122 GLY A C 1
ATOM 941 O O . GLY A 1 122 ? -18.562 -2.102 -8.672 1 92.5 122 GLY A O 1
ATOM 942 N N . ALA A 1 123 ? -18.984 -0.796 -6.898 1 93.94 123 ALA A N 1
ATOM 943 C CA . ALA A 1 123 ? -18.344 0.369 -7.508 1 93.94 123 ALA A CA 1
ATOM 944 C C . ALA A 1 123 ? -16.828 0.178 -7.609 1 93.94 123 ALA A C 1
ATOM 946 O O . ALA A 1 123 ? -16.203 -0.344 -6.688 1 93.94 123 ALA A O 1
ATOM 947 N N . LEU A 1 124 ? -16.297 0.599 -8.797 1 97.06 124 LEU A N 1
ATOM 948 C CA . LEU A 1 124 ? -14.852 0.586 -8.984 1 97.06 124 LEU A CA 1
ATOM 949 C C . LEU A 1 124 ? -14.188 1.658 -8.133 1 97.06 124 LEU A C 1
ATOM 951 O O . LEU A 1 124 ? -14.359 2.854 -8.383 1 97.06 124 LEU A O 1
ATOM 955 N N . ALA A 1 125 ? -13.406 1.224 -7.133 1 96.69 125 ALA A N 1
ATOM 956 C CA . ALA A 1 125 ? -12.852 2.145 -6.141 1 96.69 125 ALA A CA 1
ATOM 957 C C . ALA A 1 125 ? -11.422 2.547 -6.5 1 96.69 125 ALA A C 1
ATOM 959 O O . ALA A 1 125 ? -10.969 3.639 -6.148 1 96.69 125 ALA A O 1
ATOM 960 N N . ALA A 1 126 ? -10.695 1.638 -7.16 1 97.81 126 ALA A N 1
ATOM 961 C CA . ALA A 1 126 ? -9.305 1.906 -7.52 1 97.81 126 ALA A CA 1
ATOM 962 C C . ALA A 1 126 ? -8.852 1 -8.656 1 97.81 126 ALA A C 1
ATOM 964 O O . ALA A 1 126 ? -9.438 -0.061 -8.891 1 97.81 126 ALA A O 1
ATOM 965 N N . VAL A 1 127 ? -7.855 1.463 -9.375 1 98.5 127 VAL A N 1
ATOM 966 C CA . VAL A 1 127 ? -7.156 0.653 -10.367 1 98.5 127 VAL A CA 1
ATOM 967 C C . VAL A 1 127 ? -5.656 0.674 -10.086 1 98.5 127 VAL A C 1
ATOM 969 O O . VAL A 1 127 ? -5.129 1.654 -9.555 1 98.5 127 VAL A O 1
ATOM 972 N N . ALA A 1 128 ? -5.051 -0.418 -10.43 1 98.56 128 ALA A N 1
ATOM 973 C CA . ALA A 1 128 ? -3.623 -0.508 -10.133 1 98.56 128 ALA A CA 1
ATOM 974 C C . ALA A 1 128 ? -2.889 -1.283 -11.227 1 98.56 128 ALA A C 1
ATOM 976 O O 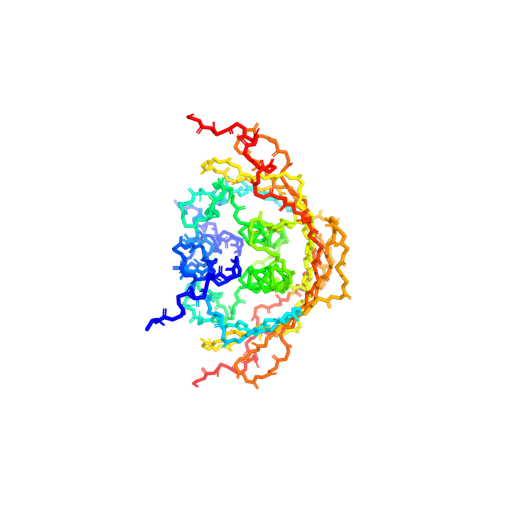. ALA A 1 128 ? -3.482 -2.119 -11.906 1 98.56 128 ALA A O 1
ATOM 977 N N . THR A 1 129 ? -1.641 -0.939 -11.398 1 98.44 129 THR A N 1
ATOM 978 C CA . THR A 1 129 ? -0.71 -1.688 -12.234 1 98.44 129 THR A CA 1
ATOM 979 C C . THR A 1 129 ? 0.573 -2.004 -11.469 1 98.44 129 THR A C 1
ATOM 981 O O . THR A 1 129 ? 0.98 -1.242 -10.594 1 98.44 129 THR A O 1
ATOM 984 N N . GLY A 1 130 ? 1.123 -3.123 -11.758 1 98.12 130 GLY A N 1
ATOM 985 C CA . GLY A 1 130 ? 2.352 -3.533 -11.094 1 98.12 130 GLY A CA 1
ATOM 986 C C . GLY A 1 130 ? 3.334 -4.211 -12.031 1 98.12 130 GLY A C 1
ATOM 987 O O . GLY A 1 130 ? 2.932 -4.879 -12.984 1 98.12 130 GLY A O 1
ATOM 988 N N . THR A 1 131 ? 4.562 -3.957 -11.758 1 97.69 131 THR A N 1
ATOM 989 C CA . THR A 1 131 ? 5.676 -4.652 -12.398 1 97.69 131 THR A CA 1
ATOM 990 C C . THR A 1 131 ? 6.449 -5.484 -11.383 1 97.69 131 THR A C 1
ATOM 992 O O . THR A 1 131 ? 6.777 -5.004 -10.297 1 97.69 131 THR A O 1
ATOM 995 N N . PHE A 1 132 ? 6.77 -6.688 -11.75 1 95.75 132 PHE A N 1
ATOM 996 C CA . PHE A 1 132 ? 7.355 -7.625 -10.805 1 95.75 132 PHE A CA 1
ATOM 997 C C . PHE A 1 132 ? 8.562 -8.336 -11.414 1 95.75 132 PHE A C 1
ATOM 999 O O . PHE A 1 132 ? 8.555 -8.672 -12.594 1 95.75 132 PHE A O 1
ATOM 1006 N N . MET A 1 133 ? 9.5 -8.547 -10.578 1 94.06 133 MET A N 1
ATOM 1007 C CA . MET A 1 133 ? 10.617 -9.414 -10.938 1 94.06 133 MET A CA 1
ATOM 1008 C C . MET A 1 133 ? 10.297 -10.875 -10.648 1 94.06 133 MET A C 1
ATOM 1010 O O . MET A 1 133 ? 9.859 -11.211 -9.539 1 94.06 133 MET A O 1
ATOM 1014 N N . ILE A 1 134 ? 10.492 -11.719 -11.641 1 92.38 134 ILE A N 1
ATOM 1015 C CA . ILE A 1 134 ? 10.281 -13.148 -11.484 1 92.38 134 ILE A CA 1
ATOM 1016 C C . ILE A 1 134 ? 11.609 -13.844 -11.211 1 92.38 134 ILE A C 1
ATOM 1018 O O . ILE A 1 134 ? 12.57 -13.688 -11.969 1 92.38 134 ILE A O 1
ATOM 1022 N N . GLN A 1 135 ? 11.633 -14.484 -10.102 1 86.12 135 GLN A N 1
ATOM 1023 C CA . GLN A 1 135 ? 12.906 -15.102 -9.742 1 86.12 135 GLN A CA 1
ATOM 1024 C C . GLN A 1 135 ? 12.688 -16.391 -8.945 1 86.12 135 GLN A C 1
ATOM 1026 O O . GLN A 1 135 ? 11.594 -16.625 -8.422 1 86.12 135 GLN A O 1
ATOM 1031 N N . SER A 1 136 ? 13.789 -17.141 -9.039 1 79.19 136 SER A N 1
ATOM 1032 C CA . SER A 1 136 ? 13.75 -18.375 -8.273 1 79.19 136 SER A CA 1
ATOM 1033 C C . SER A 1 136 ? 13.891 -18.109 -6.777 1 79.19 136 SER A C 1
ATOM 1035 O O . SER A 1 136 ? 14.594 -17.188 -6.371 1 79.19 136 SER A O 1
ATOM 1037 N N . LEU A 1 137 ? 13.188 -18.797 -5.977 1 70.94 137 LEU A N 1
ATOM 1038 C CA . LEU A 1 137 ? 13.305 -18.688 -4.523 1 70.94 137 LEU A CA 1
ATOM 1039 C C . LEU A 1 137 ? 14.75 -18.891 -4.078 1 70.94 137 LEU A C 1
ATOM 1041 O O . LEU A 1 137 ? 15.164 -18.344 -3.047 1 70.94 137 LEU A O 1
ATOM 1045 N N . SER A 1 138 ? 15.445 -19.641 -4.914 1 62 138 SER A N 1
ATOM 1046 C CA . SER A 1 138 ? 16.844 -19.922 -4.605 1 62 138 SER A CA 1
ATOM 1047 C C . SER A 1 138 ? 17.719 -18.672 -4.742 1 62 138 SER A C 1
ATOM 1049 O O . SER A 1 138 ? 18.781 -18.594 -4.137 1 62 138 SER A O 1
ATOM 1051 N N . SER A 1 139 ? 17.25 -17.812 -5.598 1 57.19 139 SER A N 1
ATOM 1052 C CA . SER A 1 139 ? 18.016 -16.578 -5.809 1 57.19 139 SER A CA 1
ATOM 1053 C C . SER A 1 139 ? 18.031 -15.719 -4.551 1 57.19 139 SER A C 1
ATOM 1055 O O . SER A 1 139 ? 18.922 -14.883 -4.379 1 57.19 139 SER A O 1
ATOM 1057 N N . PHE A 1 140 ? 17.109 -15.867 -3.717 1 55.78 140 PHE A N 1
ATOM 1058 C CA . PHE A 1 140 ? 17.047 -15.117 -2.469 1 55.78 140 PHE A CA 1
ATOM 1059 C C . PHE A 1 140 ? 17.891 -15.781 -1.392 1 55.78 140 PHE A C 1
ATOM 1061 O O . PHE A 1 140 ? 18.141 -15.188 -0.338 1 55.78 140 PHE A O 1
ATOM 1068 N N . SER A 1 141 ? 18.109 -17 -1.525 1 45.84 141 SER A N 1
ATOM 1069 C CA . SER A 1 141 ? 18.938 -17.719 -0.569 1 45.84 141 SER A CA 1
ATOM 1070 C C . SER A 1 141 ? 20.281 -17.016 -0.383 1 45.84 141 SER A C 1
ATOM 1072 O O . SER A 1 141 ? 20.953 -17.203 0.636 1 45.84 141 SER A O 1
ATOM 1074 N N . CYS A 1 142 ? 20.672 -16.312 -1.291 1 39.38 142 CYS A N 1
ATOM 1075 C CA . CYS A 1 142 ? 21.984 -15.703 -1.138 1 39.38 142 CYS A CA 1
ATOM 1076 C C . CYS A 1 142 ? 21.906 -14.422 -0.314 1 39.38 142 CYS A C 1
ATOM 1078 O O . CYS A 1 142 ? 22.891 -13.688 -0.2 1 39.38 142 CYS A O 1
ATOM 1080 N N . LEU A 1 143 ? 20.734 -13.992 -0.025 1 43.91 143 LEU A N 1
ATOM 1081 C CA . LEU A 1 143 ? 20.75 -12.805 0.823 1 43.91 143 LEU A CA 1
ATOM 1082 C C . LEU A 1 143 ? 21.156 -13.164 2.25 1 43.91 143 LEU A C 1
ATOM 1084 O O . LEU A 1 143 ? 20.656 -14.141 2.814 1 43.91 143 LEU A O 1
ATOM 1088 N N . PRO A 1 144 ? 22.266 -12.68 2.717 1 33.91 144 PRO A N 1
ATOM 1089 C CA . PRO A 1 144 ? 22.734 -13.102 4.039 1 33.91 144 PRO A CA 1
ATOM 1090 C C . PRO A 1 144 ? 21.656 -13.008 5.109 1 33.91 144 PRO A C 1
ATOM 1092 O O . PRO A 1 144 ? 20.828 -12.094 5.074 1 33.91 144 PRO A O 1
ATOM 1095 N N . ARG A 1 145 ? 21.094 -14.188 5.496 1 33.69 145 ARG A N 1
ATOM 1096 C CA . ARG A 1 145 ? 20.234 -14.273 6.672 1 33.69 145 ARG A CA 1
ATOM 1097 C C . ARG A 1 145 ? 20.75 -13.367 7.789 1 33.69 145 ARG A C 1
ATOM 1099 O O . ARG A 1 145 ? 21.938 -13.375 8.102 1 33.69 145 ARG A O 1
ATOM 1106 N N . VAL A 1 146 ? 20.234 -12.281 8.055 1 29.5 146 VAL A N 1
ATOM 1107 C CA . VAL A 1 146 ? 20.672 -11.547 9.234 1 29.5 146 VAL A CA 1
ATOM 1108 C C . VAL A 1 146 ? 20.547 -12.43 10.477 1 29.5 146 VAL A C 1
ATOM 1110 O O . VAL A 1 146 ? 19.453 -12.875 10.828 1 29.5 146 VAL A O 1
ATOM 1113 N N . ASP A 1 147 ? 21.531 -13.32 10.766 1 25.55 147 ASP A N 1
ATOM 1114 C CA . ASP A 1 147 ? 21.688 -13.906 12.094 1 25.55 147 ASP A CA 1
ATOM 1115 C C . ASP A 1 147 ? 21.578 -12.836 13.18 1 25.55 147 ASP A C 1
ATOM 1117 O O . ASP A 1 147 ? 22.078 -11.727 13.016 1 25.55 147 ASP A O 1
ATOM 1121 N N . MET B 1 1 ? -0.348 27.719 32.469 1 29.69 1 MET B N 1
ATOM 1122 C CA . MET B 1 1 ? -1.297 27.891 31.359 1 29.69 1 MET B CA 1
ATOM 1123 C C . MET B 1 1 ? -0.948 26.984 30.188 1 29.69 1 MET B C 1
ATOM 1125 O O . MET B 1 1 ? 0.046 27.203 29.5 1 29.69 1 MET B O 1
ATOM 1129 N N . GLU B 1 2 ? -0.775 25.641 30.312 1 33.25 2 GLU B N 1
ATOM 1130 C CA . GLU B 1 2 ? -0.176 24.469 29.672 1 33.25 2 GLU B CA 1
ATOM 1131 C C . GLU B 1 2 ? -0.526 24.391 28.188 1 33.25 2 GLU B C 1
ATOM 1133 O O . GLU B 1 2 ? -1.703 24.391 27.828 1 33.25 2 GLU B O 1
ATOM 1138 N N . ASN B 1 3 ? 0.008 25.328 27.312 1 34.66 3 ASN B N 1
ATOM 1139 C CA . ASN B 1 3 ? -0.308 25.828 25.984 1 34.66 3 ASN B CA 1
ATOM 1140 C C . ASN B 1 3 ? -0.812 24.719 25.062 1 34.66 3 ASN B C 1
ATOM 1142 O O . ASN B 1 3 ? -0.028 23.891 24.609 1 34.66 3 ASN B O 1
ATOM 1146 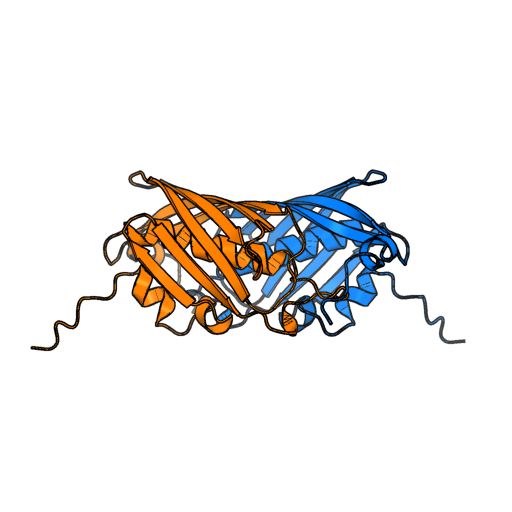N N . SER B 1 4 ? -1.83 23.969 25.297 1 40.75 4 SER B N 1
ATOM 1147 C CA . SER B 1 4 ? -2.695 22.922 24.766 1 40.75 4 SER B CA 1
ATOM 1148 C C . SER B 1 4 ? -2.814 23.016 23.25 1 40.75 4 SER B C 1
ATOM 1150 O O . SER B 1 4 ? -3.713 23.688 22.734 1 40.75 4 SER B O 1
ATOM 1152 N N . ALA B 1 5 ? -1.868 23.531 22.453 1 45.34 5 ALA B N 1
ATOM 1153 C CA . ALA B 1 5 ? -1.672 23.875 21.047 1 45.34 5 ALA B CA 1
ATOM 1154 C C . ALA B 1 5 ? -2.406 22.906 20.141 1 45.34 5 ALA B C 1
ATOM 1156 O O . ALA B 1 5 ? -2.354 21.688 20.344 1 45.34 5 ALA B O 1
ATOM 1157 N N . LEU B 1 6 ? -3.623 23.109 19.609 1 51.88 6 LEU B N 1
ATOM 1158 C CA . LEU B 1 6 ? -4.547 22.453 18.688 1 51.88 6 LEU B CA 1
ATOM 1159 C C . LEU B 1 6 ? -3.801 21.516 17.75 1 51.88 6 LEU B C 1
ATOM 1161 O O . LEU B 1 6 ? -2.979 21.969 16.938 1 51.88 6 LEU B O 1
ATOM 1165 N N . LEU B 1 7 ? -3.658 20.344 18.156 1 63.38 7 LEU B N 1
ATOM 1166 C CA . LEU B 1 7 ? -3.029 19.344 17.312 1 63.38 7 LEU B CA 1
ATOM 1167 C C . LEU B 1 7 ? -3.416 19.562 15.852 1 63.38 7 LEU B C 1
ATOM 1169 O O . LEU B 1 7 ? -4.594 19.75 15.539 1 63.38 7 LEU B O 1
ATOM 1173 N N . THR B 1 8 ? -2.379 19.953 15.094 1 73.06 8 THR B N 1
ATOM 1174 C CA . THR B 1 8 ? -2.627 19.984 13.656 1 73.06 8 THR B CA 1
ATOM 1175 C C . THR B 1 8 ? -3.318 18.703 13.195 1 73.06 8 THR B C 1
ATOM 1177 O O . THR B 1 8 ? -3.391 17.734 13.938 1 73.06 8 THR B O 1
ATOM 1180 N N . GLU B 1 9 ? -4.059 18.766 12.234 1 74.62 9 GLU B N 1
ATOM 1181 C CA . GLU B 1 9 ? -4.688 17.562 11.68 1 74.62 9 GLU B CA 1
ATOM 1182 C C . GLU B 1 9 ? -3.678 16.438 11.523 1 74.62 9 GLU B C 1
ATOM 1184 O O . GLU B 1 9 ? -4.012 15.266 11.727 1 74.62 9 GLU B O 1
ATOM 1189 N N . LEU B 1 10 ? -2.48 16.812 11.281 1 80.56 10 LEU B N 1
ATOM 1190 C CA . LEU B 1 10 ? -1.403 15.836 11.195 1 80.56 10 LEU B CA 1
ATOM 1191 C C . LEU B 1 10 ? -1.188 15.141 12.531 1 80.56 10 LEU B C 1
ATOM 1193 O O . LEU B 1 10 ? -1.185 13.906 12.602 1 80.56 10 LEU B O 1
ATOM 1197 N N . GLU B 1 11 ? -1.091 15.883 13.555 1 77.44 11 GLU B N 1
ATOM 1198 C CA . GLU B 1 11 ? -0.829 15.328 14.875 1 77.44 11 GLU B CA 1
ATOM 1199 C C . GLU B 1 11 ? -2.027 14.531 15.391 1 77.44 11 GLU B C 1
ATOM 1201 O O . GLU B 1 11 ? -1.861 13.492 16.031 1 77.44 11 GLU B O 1
ATOM 1206 N N . ARG B 1 12 ? -3.162 15.039 15.008 1 74.81 12 ARG B N 1
ATOM 1207 C CA . ARG B 1 12 ? -4.387 14.359 15.414 1 74.81 12 ARG B CA 1
ATOM 1208 C C . ARG B 1 12 ? -4.473 12.969 14.797 1 74.81 12 ARG B C 1
ATOM 1210 O O . ARG B 1 12 ? -4.906 12.023 15.445 1 74.81 12 ARG B O 1
ATOM 1217 N N . SER B 1 13 ? -4.012 12.859 13.594 1 74.81 13 SER B N 1
ATOM 1218 C CA . SER B 1 13 ? -4.09 11.594 12.875 1 74.81 13 SER B CA 1
ATOM 1219 C C . SER B 1 13 ? -3.191 10.539 13.508 1 74.81 13 SER B C 1
ATOM 1221 O O . SER B 1 13 ? -3.447 9.336 13.383 1 74.81 13 SER B O 1
ATOM 1223 N N . PHE B 1 14 ? -2.205 10.93 14.273 1 77.56 14 PHE B N 1
ATOM 1224 C CA . PHE B 1 14 ? -1.283 9.969 14.875 1 77.56 14 PHE B CA 1
ATOM 1225 C C . PHE B 1 14 ? -1.582 9.789 16.359 1 77.56 14 PHE B C 1
ATOM 1227 O O . PHE B 1 14 ? -0.917 9.008 17.031 1 77.56 14 PHE B O 1
ATOM 1234 N N . THR B 1 15 ? -2.527 10.516 16.844 1 70.94 15 THR B N 1
ATOM 1235 C CA . THR B 1 15 ? -2.896 10.391 18.25 1 70.94 15 THR B CA 1
ATOM 1236 C C . THR B 1 15 ? -4.18 9.578 18.391 1 70.94 15 THR B C 1
ATOM 1238 O O . THR B 1 15 ? -4.398 8.938 19.422 1 70.94 15 THR B O 1
ATOM 1241 N N . GLU B 1 16 ? -4.883 9.586 17.359 1 68.25 16 GLU B N 1
ATOM 1242 C CA . GLU B 1 16 ? -6.137 8.844 17.406 1 68.25 16 GLU B CA 1
ATOM 1243 C C . GLU B 1 16 ? -5.941 7.406 16.922 1 68.25 16 GLU B C 1
ATOM 1245 O O . GLU B 1 16 ? -5.035 7.121 16.141 1 68.25 16 GLU B O 1
ATOM 1250 N N . LYS B 1 17 ? -6.688 6.539 17.625 1 63.53 17 LYS B N 1
ATOM 1251 C CA . LYS B 1 17 ? -6.652 5.141 17.203 1 63.53 17 LYS B CA 1
ATOM 1252 C C . LYS B 1 17 ? -7.141 4.977 15.766 1 63.53 17 LYS B C 1
ATOM 1254 O O . LYS B 1 17 ? -8.305 5.234 15.469 1 63.53 17 LYS B O 1
ATOM 1259 N N . ASN B 1 18 ? -6.176 4.902 15.039 1 70.81 18 ASN B N 1
ATOM 1260 C CA . ASN B 1 18 ? -6.492 4.676 13.633 1 70.81 18 ASN B CA 1
ATOM 1261 C C . ASN B 1 18 ? -5.562 3.633 13.016 1 70.81 18 ASN B C 1
ATOM 1263 O O . ASN B 1 18 ? -4.871 2.908 13.727 1 70.81 18 ASN B O 1
ATOM 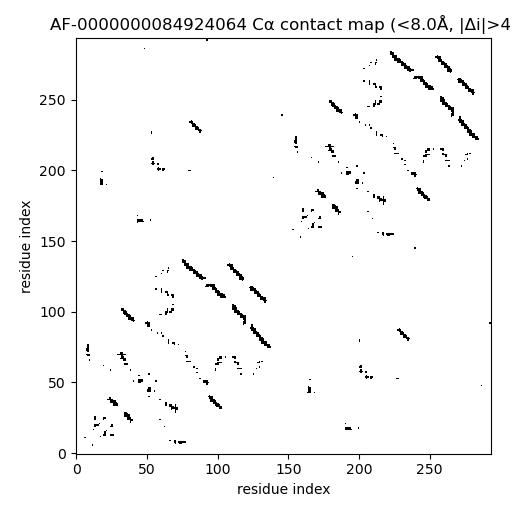1267 N N . TYR B 1 19 ? -5.648 3.477 11.781 1 73.44 19 TYR B N 1
ATOM 1268 C CA . TYR B 1 19 ? -4.906 2.432 11.086 1 73.44 19 TYR B CA 1
ATOM 1269 C C . TYR B 1 19 ? -3.402 2.635 11.242 1 73.44 19 TYR B C 1
ATOM 1271 O O . TYR B 1 19 ? -2.654 1.667 11.398 1 73.44 19 TYR B O 1
ATOM 1279 N N . GLN B 1 20 ? -2.99 3.812 11.281 1 76.94 20 GLN B N 1
ATOM 1280 C CA . GLN B 1 20 ? -1.563 4.102 11.391 1 76.94 20 GLN B CA 1
ATOM 1281 C C . GLN B 1 20 ? -1.018 3.668 12.75 1 76.94 20 GLN B C 1
ATOM 1283 O O . GLN B 1 20 ? 0.03 3.025 12.828 1 76.94 20 GLN B O 1
ATOM 1288 N N . THR B 1 21 ? -1.854 3.965 13.68 1 76.38 21 THR B N 1
ATOM 1289 C CA . THR B 1 21 ? -1.422 3.613 15.031 1 76.38 21 THR B CA 1
ATOM 1290 C C . THR B 1 21 ? -1.565 2.113 15.266 1 76.38 21 THR B C 1
ATOM 1292 O O . THR B 1 21 ? -0.761 1.515 15.984 1 76.38 21 THR B O 1
ATOM 1295 N N . TRP B 1 22 ? -2.537 1.617 14.602 1 79.94 22 TRP B N 1
ATOM 1296 C CA . TRP B 1 22 ? -2.721 0.174 14.711 1 79.94 22 TRP B CA 1
ATOM 1297 C C . TRP B 1 22 ? -1.541 -0.571 14.094 1 79.94 22 TRP B C 1
ATOM 1299 O O . TRP B 1 22 ? -1.073 -1.57 14.641 1 79.94 22 TRP B O 1
ATOM 1309 N N . LEU B 1 23 ? -1.026 -0.054 13.055 1 85.62 23 LEU B N 1
ATOM 1310 C CA . LEU B 1 23 ? 0.142 -0.65 12.414 1 85.62 23 LEU B CA 1
ATOM 1311 C C . LEU B 1 23 ? 1.41 -0.335 13.203 1 85.62 23 LEU B C 1
ATOM 1313 O O . LEU B 1 23 ? 2.418 -1.033 13.07 1 85.62 23 LEU B O 1
ATOM 1317 N N . GLY B 1 24 ? 1.378 0.749 13.961 1 88.75 24 GLY B N 1
ATOM 1318 C CA . GLY B 1 24 ? 2.52 1.153 14.773 1 88.75 24 GLY B CA 1
ATOM 1319 C C . GLY B 1 24 ? 3.33 2.268 14.141 1 88.75 24 GLY B C 1
ATOM 1320 O O . GLY B 1 24 ? 4.496 2.469 14.484 1 88.75 24 GLY B O 1
ATOM 1321 N N . VAL B 1 25 ? 2.719 2.934 13.195 1 92 25 VAL B N 1
ATOM 1322 C CA . VAL B 1 25 ? 3.414 4.055 12.57 1 92 25 VAL B CA 1
ATOM 1323 C C . VAL B 1 25 ? 3.584 5.184 13.586 1 92 25 VAL B C 1
ATOM 1325 O O . VAL B 1 25 ? 2.639 5.535 14.297 1 92 25 VAL B O 1
ATOM 1328 N N . ARG B 1 26 ? 4.789 5.73 13.609 1 93 26 ARG B N 1
ATOM 1329 C CA . ARG B 1 26 ? 5.094 6.82 14.539 1 93 26 ARG B CA 1
ATOM 1330 C C . ARG B 1 26 ? 5.547 8.07 13.781 1 93 26 ARG B C 1
ATOM 1332 O O . ARG B 1 26 ? 6.375 7.984 12.875 1 93 26 ARG B O 1
ATOM 1339 N N . LEU B 1 27 ? 4.965 9.188 14.172 1 94.25 27 LEU B N 1
ATOM 1340 C CA . LEU B 1 27 ? 5.453 10.484 13.711 1 94.25 27 LEU B CA 1
ATOM 1341 C C . LEU B 1 27 ? 6.645 10.938 14.547 1 94.25 27 LEU B C 1
ATOM 1343 O O . LEU B 1 27 ? 6.473 11.391 15.68 1 94.25 27 LEU B O 1
ATOM 1347 N N . VAL B 1 28 ? 7.855 10.883 14.023 1 95 28 VAL B N 1
ATOM 1348 C CA . VAL B 1 28 ? 9.07 11.141 14.789 1 95 28 VAL B CA 1
ATOM 1349 C C . VAL B 1 28 ? 9.398 12.633 14.75 1 95 28 VAL B C 1
ATOM 1351 O O . VAL B 1 28 ? 9.789 13.219 15.766 1 95 28 VAL B O 1
ATOM 1354 N N . ARG B 1 29 ? 9.258 13.203 13.586 1 94.81 29 ARG B N 1
ATOM 1355 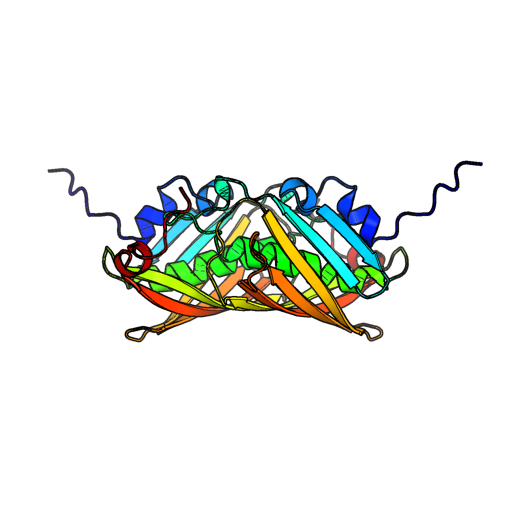C CA . ARG B 1 29 ? 9.492 14.633 13.391 1 94.81 29 ARG B CA 1
ATOM 1356 C C . ARG B 1 29 ? 8.719 15.156 12.18 1 94.81 29 ARG B C 1
ATOM 1358 O O . ARG B 1 29 ? 8.422 14.398 11.258 1 94.81 29 ARG B O 1
ATOM 1365 N N . HIS B 1 30 ? 8.367 16.391 12.336 1 94.75 30 HIS B N 1
ATOM 1366 C CA . HIS B 1 30 ? 7.703 17.031 11.203 1 94.75 30 HIS B CA 1
ATOM 1367 C C . HIS B 1 30 ? 7.902 18.547 11.219 1 94.75 30 HIS B C 1
ATOM 1369 O O . HIS B 1 30 ? 8.18 19.125 12.266 1 94.75 30 HIS B O 1
ATOM 1375 N N . LYS B 1 31 ? 7.922 19.047 10.148 1 93.94 31 LYS B N 1
ATOM 1376 C CA . LYS B 1 31 ? 7.793 20.469 9.859 1 93.94 31 LYS B CA 1
ATOM 1377 C C . LYS B 1 31 ? 6.879 20.703 8.664 1 93.94 31 LYS B C 1
ATOM 1379 O O . LYS B 1 31 ? 6.516 19.766 7.957 1 93.94 31 LYS B O 1
ATOM 1384 N N . PRO B 1 32 ? 6.438 21.922 8.492 1 94.19 32 PRO B N 1
ATOM 1385 C CA . PRO B 1 32 ? 5.598 22.141 7.309 1 94.19 32 PRO B CA 1
ATOM 1386 C C . PRO B 1 32 ? 6.234 21.609 6.023 1 94.19 32 PRO B C 1
ATOM 1388 O O . PRO B 1 32 ? 7.34 22.031 5.664 1 94.19 32 PRO B O 1
ATOM 1391 N N . GLY B 1 33 ? 5.582 20.672 5.406 1 95.81 33 GLY B N 1
ATOM 1392 C CA . GLY B 1 33 ? 6.016 20.141 4.125 1 95.81 33 GLY B CA 1
ATOM 1393 C C . GLY B 1 33 ? 6.938 18.938 4.262 1 95.81 33 GLY B C 1
ATOM 1394 O O . GLY B 1 33 ? 7.477 18.453 3.27 1 95.81 33 GLY B O 1
ATOM 1395 N N . PHE B 1 34 ? 7.168 18.531 5.504 1 97.38 34 PHE B N 1
ATOM 1396 C CA . PHE B 1 34 ? 8.086 17.406 5.703 1 97.38 34 PHE B CA 1
ATOM 1397 C C . PHE B 1 34 ? 7.68 16.594 6.922 1 97.38 34 PHE B C 1
ATOM 1399 O O . PHE B 1 34 ? 7.316 17.156 7.957 1 97.38 34 PHE B O 1
ATOM 1406 N N . VAL B 1 35 ? 7.77 15.227 6.742 1 97.31 35 VAL B N 1
ATOM 1407 C CA . VAL B 1 35 ? 7.543 14.344 7.887 1 97.31 35 VAL B CA 1
ATOM 1408 C C . VAL B 1 35 ? 8.578 13.227 7.891 1 97.31 35 VAL B C 1
ATOM 1410 O O . VAL B 1 35 ? 9.102 12.844 6.84 1 97.31 35 VAL B O 1
ATOM 1413 N N . HIS B 1 36 ? 8.914 12.812 9.047 1 97.94 36 HIS B N 1
ATOM 1414 C CA . HIS B 1 36 ? 9.672 11.594 9.312 1 97.94 36 HIS B CA 1
ATOM 1415 C C . HIS B 1 36 ? 8.844 10.594 10.109 1 97.94 36 HIS B C 1
ATOM 1417 O O . HIS B 1 36 ? 8.453 10.859 11.25 1 97.94 36 HIS B O 1
ATOM 1423 N N . LEU B 1 37 ? 8.617 9.445 9.438 1 96.88 37 LEU B N 1
ATOM 1424 C CA . LEU B 1 37 ? 7.832 8.398 10.086 1 96.88 37 LEU B CA 1
ATOM 1425 C C . LEU B 1 37 ? 8.68 7.16 10.336 1 96.88 37 LEU B C 1
ATOM 1427 O O . LEU B 1 37 ? 9.656 6.914 9.617 1 96.88 37 LEU B O 1
ATOM 1431 N N . GLU B 1 38 ? 8.258 6.43 11.359 1 96.19 38 GLU B N 1
ATOM 1432 C CA . GLU B 1 38 ? 8.836 5.117 11.641 1 96.19 38 GLU B CA 1
ATOM 1433 C C . GLU B 1 38 ? 7.75 4.055 11.789 1 96.19 38 GLU B C 1
ATOM 1435 O O . GLU B 1 38 ? 6.672 4.332 12.32 1 96.19 38 GLU B O 1
ATOM 1440 N N . LEU B 1 39 ? 8.078 2.889 11.336 1 94.5 39 LEU B N 1
ATOM 1441 C CA . LEU B 1 39 ? 7.203 1.729 11.477 1 94.5 39 LEU B CA 1
ATOM 1442 C C . LEU B 1 39 ? 7.98 0.522 11.984 1 94.5 39 LEU B C 1
ATOM 1444 O O . LEU B 1 39 ? 8.773 -0.069 11.25 1 94.5 39 LEU B O 1
ATOM 1448 N N . PRO B 1 40 ? 7.742 0.184 13.234 1 93.75 40 PRO B N 1
ATOM 1449 C CA . PRO B 1 40 ? 8.32 -1.079 13.695 1 93.75 40 PRO B CA 1
ATOM 1450 C C . PRO B 1 40 ? 7.836 -2.281 12.891 1 93.75 40 PRO B C 1
ATOM 1452 O O . PRO B 1 40 ? 6.637 -2.408 12.633 1 93.75 40 PRO B O 1
ATOM 1455 N N . VAL B 1 41 ? 8.773 -3.094 12.516 1 90.94 41 VAL B N 1
ATOM 1456 C CA . VAL B 1 41 ? 8.438 -4.27 11.719 1 90.94 41 VAL B CA 1
ATOM 1457 C C . VAL B 1 41 ? 7.992 -5.406 12.641 1 90.94 41 VAL B C 1
ATOM 1459 O O . VAL B 1 41 ? 8.711 -5.781 13.57 1 90.94 41 VAL B O 1
ATOM 1462 N N . ARG B 1 42 ? 6.82 -5.891 12.352 1 88.12 42 ARG B N 1
ATOM 1463 C CA . ARG B 1 42 ? 6.277 -7.043 13.07 1 88.12 42 ARG B CA 1
ATOM 1464 C C . ARG B 1 42 ? 6.449 -8.32 12.266 1 88.12 42 ARG B C 1
ATOM 1466 O O . ARG B 1 42 ? 6.586 -8.273 11.039 1 88.12 42 ARG B O 1
ATOM 1473 N N . PRO B 1 43 ? 6.422 -9.5 12.945 1 85.06 43 PRO B N 1
ATOM 1474 C CA . PRO B 1 43 ? 6.559 -10.766 12.227 1 85.06 43 PRO B CA 1
ATOM 1475 C C . PRO B 1 43 ? 5.5 -10.945 11.141 1 85.06 43 PRO B C 1
ATOM 1477 O O . PRO B 1 43 ? 5.766 -11.57 10.109 1 85.06 43 PRO B O 1
ATOM 1480 N N . GLU B 1 44 ? 4.359 -10.289 11.375 1 83.88 44 GLU B N 1
ATOM 1481 C CA . GLU B 1 44 ? 3.242 -10.43 10.438 1 83.88 44 GLU B CA 1
ATOM 1482 C C . GLU B 1 44 ? 3.502 -9.672 9.141 1 83.88 44 GLU B C 1
ATOM 1484 O O . GLU B 1 44 ? 2.826 -9.898 8.141 1 83.88 44 GLU B O 1
ATOM 1489 N N . PHE B 1 45 ? 4.527 -8.758 9.203 1 86.19 45 PHE B N 1
ATOM 1490 C CA . PHE B 1 45 ? 4.805 -7.941 8.031 1 86.19 45 PHE B CA 1
ATOM 1491 C C . PHE B 1 45 ? 5.75 -8.664 7.078 1 86.19 45 PHE B C 1
ATOM 1493 O O . PHE B 1 45 ? 5.969 -8.211 5.949 1 86.19 45 PHE B O 1
ATOM 1500 N N . LEU B 1 46 ? 6.246 -9.82 7.504 1 82.69 46 LEU B N 1
ATOM 1501 C CA . LEU B 1 46 ? 7.316 -10.469 6.762 1 82.69 46 LEU B CA 1
ATOM 1502 C C . LEU B 1 46 ? 6.758 -11.555 5.84 1 82.69 46 LEU B C 1
ATOM 1504 O O . LEU B 1 46 ? 5.766 -12.203 6.176 1 82.69 46 LEU B O 1
ATOM 1508 N N . ASN B 1 47 ? 7.434 -11.641 4.715 1 77.62 47 ASN B N 1
ATOM 1509 C CA . ASN B 1 47 ? 7.121 -12.758 3.828 1 77.62 47 ASN B CA 1
ATOM 1510 C C . ASN B 1 47 ? 7.914 -14 4.199 1 77.62 47 ASN B C 1
ATOM 1512 O O . ASN B 1 47 ? 8.57 -14.039 5.242 1 77.62 47 ASN B O 1
ATOM 1516 N N . THR B 1 48 ? 7.75 -15.023 3.326 1 70.69 48 THR B N 1
ATOM 1517 C CA . THR B 1 48 ? 8.375 -16.297 3.629 1 70.69 48 THR B CA 1
ATOM 1518 C C . THR B 1 48 ? 9.891 -16.203 3.559 1 70.69 48 THR B C 1
ATOM 1520 O O . THR B 1 48 ? 10.602 -17.016 4.133 1 70.69 48 THR B O 1
ATOM 1523 N N . LEU B 1 49 ? 10.344 -15.109 2.969 1 74.31 49 LEU B N 1
ATOM 1524 C CA . LEU B 1 49 ? 11.781 -14.914 2.816 1 74.31 49 LEU B CA 1
ATOM 1525 C C . LEU B 1 49 ? 12.336 -14.031 3.932 1 74.31 49 LEU B C 1
ATOM 1527 O O . LEU B 1 49 ? 13.531 -13.758 3.973 1 74.31 49 LEU B O 1
ATOM 1531 N N . GLY B 1 50 ? 11.5 -13.594 4.754 1 80.12 50 GLY B N 1
ATOM 1532 C CA . GLY B 1 50 ? 11.922 -12.766 5.871 1 80.12 50 GLY B CA 1
ATOM 1533 C C . GLY B 1 50 ? 12.039 -11.297 5.52 1 80.12 50 GLY B C 1
ATOM 1534 O O . GLY B 1 50 ? 12.703 -10.531 6.223 1 80.12 50 GLY B O 1
ATOM 1535 N N . THR B 1 51 ? 11.516 -10.961 4.41 1 86.31 51 THR B N 1
ATOM 1536 C CA . THR B 1 51 ? 11.516 -9.555 4.027 1 86.31 51 THR B CA 1
ATOM 1537 C C . THR B 1 51 ? 10.125 -8.953 4.176 1 86.31 51 THR B C 1
ATOM 1539 O O . THR B 1 51 ? 9.125 -9.68 4.188 1 86.31 51 THR B O 1
ATOM 1542 N N . VAL B 1 52 ? 10.133 -7.656 4.336 1 87.81 52 VAL B N 1
ATOM 1543 C CA . VAL B 1 52 ? 8.859 -6.969 4.5 1 87.81 52 VAL B CA 1
ATOM 1544 C C . VAL B 1 52 ? 8.086 -6.996 3.184 1 87.81 52 VAL B C 1
ATOM 1546 O O . VAL B 1 52 ? 8.641 -6.711 2.121 1 87.81 52 VAL B O 1
ATOM 1549 N N . HIS B 1 53 ? 6.836 -7.348 3.301 1 87.19 53 HIS B N 1
ATOM 1550 C CA . HIS B 1 53 ? 5.969 -7.359 2.129 1 87.19 53 HIS B CA 1
ATOM 1551 C C . HIS B 1 53 ? 5.852 -5.965 1.519 1 87.19 53 HIS B C 1
ATOM 1553 O O . HIS B 1 53 ? 5.754 -4.973 2.242 1 87.19 53 HIS B O 1
ATOM 1559 N N . GLY B 1 54 ? 5.789 -5.891 0.158 1 89.5 54 GLY B N 1
ATOM 1560 C CA . GLY B 1 54 ? 5.699 -4.621 -0.548 1 89.5 54 GLY B CA 1
ATOM 1561 C C . GLY B 1 54 ? 4.477 -3.812 -0.169 1 89.5 54 GLY B C 1
ATOM 1562 O O . GLY B 1 54 ? 4.504 -2.58 -0.203 1 89.5 54 GLY B O 1
ATOM 1563 N N . GLY B 1 55 ? 3.467 -4.531 0.203 1 90 55 GLY B N 1
ATOM 1564 C CA . GLY B 1 55 ? 2.24 -3.854 0.594 1 90 55 GLY B CA 1
ATOM 1565 C C . GLY B 1 55 ? 2.406 -2.975 1.817 1 90 55 GLY B C 1
ATOM 1566 O O . GLY B 1 55 ? 1.759 -1.932 1.932 1 90 55 GLY B O 1
ATOM 1567 N N . PHE B 1 56 ? 3.281 -3.311 2.686 1 89.75 56 PHE B N 1
ATOM 1568 C CA . PHE B 1 56 ? 3.496 -2.508 3.885 1 89.75 56 PHE B CA 1
ATOM 1569 C C . PHE B 1 56 ? 4.379 -1.304 3.578 1 89.75 56 PHE B C 1
ATOM 1571 O O . PHE B 1 56 ? 4.211 -0.238 4.176 1 89.75 56 PHE B O 1
ATOM 1578 N N . LEU B 1 57 ? 5.309 -1.527 2.658 1 93.81 57 LEU B N 1
ATOM 1579 C CA . LEU B 1 57 ? 6.059 -0.367 2.193 1 93.81 57 LEU B CA 1
ATOM 1580 C C . LEU B 1 57 ? 5.137 0.646 1.522 1 93.81 57 LEU B C 1
ATOM 1582 O O . LEU B 1 57 ? 5.258 1.851 1.757 1 93.81 57 LEU B O 1
ATOM 1586 N N . ALA B 1 58 ? 4.223 0.123 0.734 1 94.56 58 ALA B N 1
ATOM 1587 C CA . ALA B 1 58 ? 3.258 1.004 0.081 1 94.56 58 ALA B CA 1
ATOM 1588 C C . ALA B 1 58 ? 2.391 1.726 1.109 1 94.56 58 ALA B C 1
ATOM 1590 O O . ALA B 1 58 ? 2.072 2.906 0.943 1 94.56 58 ALA B O 1
ATOM 1591 N N . ASN B 1 59 ? 1.986 1.01 2.098 1 92.69 59 ASN B N 1
ATOM 1592 C CA . ASN B 1 59 ? 1.183 1.597 3.164 1 92.69 59 ASN B CA 1
ATOM 1593 C C . ASN B 1 59 ? 1.934 2.717 3.879 1 92.69 59 ASN B C 1
ATOM 1595 O O . ASN B 1 59 ? 1.387 3.803 4.086 1 92.69 59 ASN B O 1
ATOM 1599 N N . LEU B 1 60 ? 3.184 2.447 4.277 1 94.38 60 LEU B N 1
ATOM 1600 C CA . LEU B 1 60 ? 3.994 3.465 4.938 1 94.38 60 LEU B CA 1
ATOM 1601 C C . LEU B 1 60 ? 4.223 4.656 4.016 1 94.38 60 LEU B C 1
ATOM 1603 O O . LEU B 1 60 ? 4.191 5.809 4.465 1 94.38 60 LEU B O 1
ATOM 1607 N N . ALA B 1 61 ? 4.445 4.328 2.766 1 96.5 61 ALA B N 1
ATOM 1608 C CA . ALA B 1 61 ? 4.617 5.398 1.784 1 96.5 61 ALA B CA 1
ATOM 1609 C C . ALA B 1 61 ? 3.375 6.285 1.72 1 96.5 61 ALA B C 1
ATOM 1611 O O . ALA B 1 61 ? 3.479 7.512 1.779 1 96.5 61 ALA B O 1
ATOM 1612 N N . ASP B 1 62 ? 2.242 5.633 1.606 1 94.81 62 ASP B N 1
ATOM 1613 C CA . ASP B 1 62 ? 0.98 6.367 1.566 1 94.81 62 ASP B CA 1
ATOM 1614 C C . ASP B 1 62 ? 0.83 7.27 2.789 1 94.81 62 ASP B C 1
ATOM 1616 O O . ASP B 1 62 ? 0.46 8.438 2.662 1 94.81 62 ASP B O 1
ATOM 1620 N N . SER B 1 63 ? 1.088 6.746 3.926 1 93.5 63 SER B N 1
ATOM 1621 C CA . SER B 1 63 ? 0.993 7.5 5.172 1 93.5 63 SER B CA 1
ATOM 1622 C C . SER B 1 63 ? 1.933 8.703 5.164 1 93.5 63 SER B C 1
ATOM 1624 O O . SER B 1 63 ? 1.539 9.805 5.547 1 93.5 63 SER B O 1
ATOM 1626 N N . ALA B 1 64 ? 3.133 8.453 4.73 1 96.38 64 ALA B N 1
ATOM 1627 C CA . ALA B 1 64 ? 4.133 9.516 4.727 1 96.38 64 ALA B CA 1
ATOM 1628 C C . ALA B 1 64 ? 3.766 10.609 3.73 1 96.38 64 ALA B C 1
ATOM 1630 O O . ALA B 1 64 ? 3.852 11.805 4.047 1 96.38 64 ALA B O 1
ATOM 1631 N N . LEU B 1 65 ? 3.379 10.195 2.564 1 96.94 65 LEU B N 1
ATOM 1632 C CA . LEU B 1 65 ? 3.037 11.133 1.501 1 96.94 65 LEU B CA 1
ATOM 1633 C C . LEU B 1 65 ? 1.878 12.031 1.921 1 96.94 65 LEU B C 1
ATOM 1635 O O . LEU B 1 65 ? 1.95 13.258 1.771 1 96.94 65 LEU B O 1
ATOM 1639 N N . CYS B 1 66 ? 0.88 11.438 2.416 1 94.25 66 CYS B N 1
ATOM 1640 C CA . CYS B 1 66 ? -0.286 12.188 2.863 1 94.25 66 CYS B CA 1
ATOM 1641 C C . CYS B 1 66 ? 0.069 13.102 4.031 1 94.25 66 CYS B C 1
ATOM 1643 O O . CYS B 1 66 ? -0.34 14.258 4.066 1 94.25 66 CYS B O 1
ATOM 1645 N N . SER B 1 67 ? 0.83 12.609 4.93 1 94.5 67 SER B N 1
ATOM 1646 C CA . SER B 1 67 ? 1.206 13.359 6.121 1 94.5 67 SER B CA 1
ATOM 1647 C C . SER B 1 67 ? 1.999 14.609 5.758 1 94.5 67 SER B C 1
ATOM 1649 O O . SER B 1 67 ? 1.858 15.648 6.402 1 94.5 67 SER B O 1
ATOM 1651 N N . ALA B 1 68 ? 2.857 14.461 4.781 1 96.44 68 ALA B N 1
ATOM 1652 C CA . ALA B 1 68 ? 3.604 15.633 4.34 1 96.44 68 ALA B CA 1
ATOM 1653 C C . ALA B 1 68 ? 2.66 16.75 3.889 1 96.44 68 ALA B C 1
ATOM 1655 O O . ALA B 1 68 ? 2.844 17.906 4.254 1 96.44 68 ALA B O 1
ATOM 1656 N N . ILE B 1 69 ? 1.676 16.375 3.152 1 95 69 ILE B N 1
ATOM 1657 C CA . ILE B 1 69 ? 0.692 17.344 2.672 1 95 69 ILE B CA 1
ATOM 1658 C C . ILE B 1 69 ? -0.085 17.922 3.854 1 95 69 ILE B C 1
ATOM 1660 O O . ILE B 1 69 ? -0.246 19.141 3.965 1 95 69 ILE B O 1
ATOM 1664 N N . LEU B 1 70 ? -0.503 17.047 4.734 1 92.38 70 LEU B N 1
ATOM 1665 C CA . LEU B 1 70 ? -1.284 17.453 5.898 1 92.38 70 LEU B CA 1
ATOM 1666 C C . LEU B 1 70 ? -0.511 18.453 6.754 1 92.38 70 LEU B C 1
ATOM 1668 O O . LEU B 1 70 ? -1.105 19.344 7.367 1 92.38 70 LEU B O 1
ATOM 1672 N N . SER B 1 71 ? 0.77 18.344 6.75 1 93.31 71 SER B N 1
ATOM 1673 C CA . SER B 1 71 ? 1.604 19.188 7.594 1 93.31 71 SER B CA 1
ATOM 1674 C C . SER B 1 71 ? 1.494 20.656 7.191 1 93.31 71 SER B C 1
ATOM 1676 O O . SER B 1 71 ? 1.852 21.547 7.961 1 93.31 71 SER B O 1
ATOM 1678 N N . GLU B 1 72 ? 0.985 20.891 6.012 1 93.56 72 GLU B N 1
ATOM 1679 C CA . GLU B 1 72 ? 0.874 22.266 5.523 1 93.56 72 GLU B CA 1
ATOM 1680 C C . GLU B 1 72 ? -0.57 22.75 5.582 1 93.56 72 GLU B C 1
ATOM 1682 O O . GLU B 1 72 ? -0.864 23.891 5.184 1 93.56 72 GLU B O 1
ATOM 1687 N N . LEU B 1 73 ? -1.403 21.891 5.992 1 90.5 73 LEU B N 1
ATOM 1688 C CA . LEU B 1 73 ? -2.818 22.234 5.918 1 90.5 73 LEU B CA 1
ATOM 1689 C C . LEU B 1 73 ? -3.33 22.734 7.27 1 90.5 73 LEU B C 1
ATOM 1691 O O . LEU B 1 73 ? -2.908 22.234 8.312 1 90.5 73 LEU B O 1
ATOM 1695 N N . PRO B 1 74 ? -4.199 23.688 7.199 1 87 74 PRO B N 1
ATOM 1696 C CA . PRO B 1 74 ? -4.82 24.156 8.445 1 87 74 PRO B CA 1
ATOM 1697 C C . PRO B 1 74 ? -5.832 23.156 9 1 87 74 PRO B C 1
ATOM 1699 O O . PRO B 1 74 ? -6.23 22.219 8.305 1 87 74 PRO B O 1
ATOM 1702 N N . PRO B 1 75 ? -6.117 23.297 10.242 1 83.88 75 PRO B N 1
ATOM 1703 C CA . PRO B 1 75 ? -7.148 22.422 10.812 1 83.88 75 PRO B CA 1
ATOM 1704 C C . PRO B 1 75 ? -8.438 22.422 9.992 1 83.88 75 PRO B C 1
ATOM 1706 O O . PRO B 1 75 ? -8.844 23.469 9.484 1 83.88 75 PRO B O 1
ATOM 1709 N N . GLY B 1 76 ? -9.016 21.312 9.836 1 83.19 76 GLY B N 1
ATOM 1710 C CA . GLY B 1 76 ? -10.281 21.188 9.133 1 83.19 76 GLY B CA 1
ATOM 1711 C C . GLY B 1 76 ? -10.117 20.828 7.672 1 83.19 76 GLY B C 1
ATOM 1712 O O . GLY B 1 76 ? -11.102 20.516 6.996 1 83.19 76 GLY B O 1
ATOM 1713 N N . ILE B 1 77 ? -8.906 21.047 7.184 1 86.25 77 ILE B N 1
ATOM 1714 C CA . ILE B 1 77 ? -8.617 20.672 5.805 1 86.25 77 ILE B CA 1
ATOM 1715 C C . ILE B 1 77 ? -7.82 19.359 5.785 1 86.25 77 ILE B C 1
ATOM 1717 O O . ILE B 1 77 ? -6.875 19.188 6.555 1 86.25 77 ILE B O 1
ATOM 1721 N N . THR B 1 78 ? -8.25 18.422 4.934 1 88.5 78 THR B N 1
ATOM 1722 C CA . THR B 1 78 ? -7.629 17.109 4.852 1 88.5 78 THR B CA 1
ATOM 1723 C C . THR B 1 78 ? -7.27 16.781 3.406 1 88.5 78 THR B C 1
ATOM 1725 O O . THR B 1 78 ? -7.402 17.625 2.516 1 88.5 78 THR B O 1
ATOM 1728 N N . CYS B 1 79 ? -6.656 15.602 3.271 1 87.88 79 CYS B N 1
ATOM 1729 C CA . CYS B 1 79 ? -6.324 15.172 1.916 1 87.88 79 CYS B CA 1
A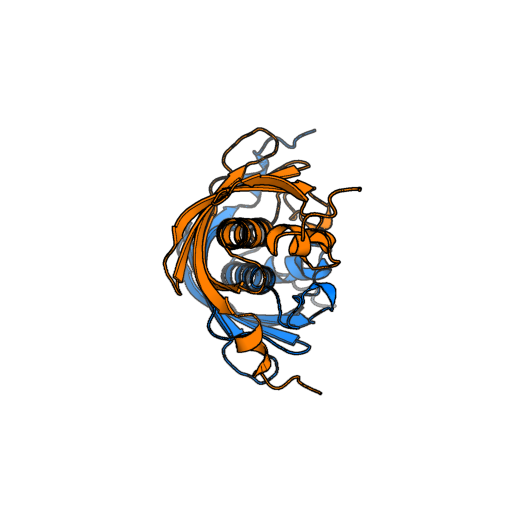TOM 1730 C C . CYS B 1 79 ? -6.688 13.711 1.705 1 87.88 79 CYS B C 1
ATOM 1732 O O . CYS B 1 79 ? -6.785 12.945 2.666 1 87.88 79 CYS B O 1
ATOM 1734 N N . SER B 1 80 ? -6.98 13.391 0.479 1 89.81 80 SER B N 1
ATOM 1735 C CA . SER B 1 80 ? -7.266 12.031 0.048 1 89.81 80 SER B CA 1
ATOM 1736 C C . SER B 1 80 ? -6.434 11.648 -1.173 1 89.81 80 SER B C 1
ATOM 1738 O O . SER B 1 80 ? -6.168 12.492 -2.035 1 89.81 80 SER B O 1
ATOM 1740 N N . SER B 1 81 ? -6.117 10.414 -1.214 1 92.38 81 SER B N 1
ATOM 1741 C CA . SER B 1 81 ? -5.207 9.953 -2.258 1 92.38 81 SER B CA 1
ATOM 1742 C C . SER B 1 81 ? -5.906 9.906 -3.613 1 92.38 81 SER B C 1
ATOM 1744 O O . SER B 1 81 ? -7.039 9.43 -3.717 1 92.38 81 SER B O 1
ATOM 1746 N N . ILE B 1 82 ? -5.246 10.445 -4.605 1 95.19 82 ILE B N 1
ATOM 1747 C CA . ILE B 1 82 ? -5.648 10.305 -6.004 1 95.19 82 ILE B CA 1
ATOM 1748 C C . ILE B 1 82 ? -4.801 9.234 -6.68 1 95.19 82 ILE B C 1
ATOM 1750 O O . ILE B 1 82 ? -5.324 8.398 -7.426 1 95.19 82 ILE B O 1
ATOM 1754 N N . GLU B 1 83 ? -3.529 9.359 -6.328 1 97 83 GLU B N 1
ATOM 1755 C CA . GLU B 1 83 ? -2.6 8.406 -6.934 1 97 83 GLU B CA 1
ATOM 1756 C C . GLU B 1 83 ? -1.343 8.25 -6.082 1 97 83 GLU B C 1
ATOM 1758 O O . GLU B 1 83 ? -0.84 9.227 -5.52 1 97 83 GLU B O 1
ATOM 1763 N N . ILE B 1 84 ? -0.834 6.992 -6.078 1 97.44 84 ILE B N 1
ATOM 1764 C CA . ILE B 1 84 ? 0.499 6.777 -5.527 1 97.44 84 ILE B CA 1
ATOM 1765 C C . ILE B 1 84 ? 1.29 5.84 -6.434 1 97.44 84 ILE B C 1
ATOM 1767 O O . ILE B 1 84 ? 0.716 4.961 -7.078 1 97.44 84 ILE B O 1
ATOM 1771 N N . LYS B 1 85 ? 2.512 6.094 -6.492 1 97.94 85 LYS B N 1
ATOM 1772 C CA . LYS B 1 85 ? 3.459 5.211 -7.164 1 97.94 85 LYS B CA 1
ATOM 1773 C C . LYS B 1 85 ? 4.637 4.871 -6.254 1 97.94 85 LYS B C 1
ATOM 1775 O O . LYS B 1 85 ? 5.223 5.762 -5.633 1 97.94 85 LYS B O 1
ATOM 1780 N N . VAL B 1 86 ? 4.926 3.604 -6.191 1 97.94 86 VAL B N 1
ATOM 1781 C CA . VAL B 1 86 ? 6.043 3.148 -5.375 1 97.94 86 VAL B CA 1
ATOM 1782 C C . VAL B 1 86 ? 7.023 2.35 -6.234 1 97.94 86 VAL B C 1
ATOM 1784 O O . VAL B 1 86 ? 6.617 1.454 -6.977 1 97.94 86 VAL B O 1
ATOM 1787 N N . ASN B 1 87 ? 8.219 2.695 -6.172 1 97.88 87 ASN B N 1
ATOM 1788 C CA . ASN B 1 87 ? 9.312 1.911 -6.742 1 97.88 87 ASN B CA 1
ATOM 1789 C C . ASN B 1 87 ? 10.117 1.199 -5.66 1 97.88 87 ASN B C 1
ATOM 1791 O O . ASN B 1 87 ? 10.688 1.845 -4.781 1 97.88 87 ASN B O 1
ATOM 1795 N N . TYR B 1 88 ? 10.094 -0.067 -5.793 1 96.12 88 TYR B N 1
ATOM 1796 C CA . TYR B 1 88 ? 10.828 -0.888 -4.832 1 96.12 88 TYR B CA 1
ATOM 1797 C C . TYR B 1 88 ? 12.25 -1.158 -5.312 1 96.12 88 TYR B C 1
ATOM 1799 O O . TYR B 1 88 ? 12.445 -1.66 -6.422 1 96.12 88 TYR B O 1
ATOM 1807 N N . LEU B 1 89 ? 13.195 -0.872 -4.434 1 94.12 89 LEU B N 1
ATOM 1808 C CA . LEU B 1 89 ? 14.586 -0.904 -4.879 1 94.12 89 LEU B CA 1
ATOM 1809 C C . LEU B 1 89 ? 15.336 -2.07 -4.242 1 94.12 89 LEU B C 1
ATOM 1811 O O . LEU B 1 89 ? 16.156 -2.715 -4.895 1 94.12 89 LEU B O 1
ATOM 1815 N N . LEU B 1 90 ? 15.039 -2.273 -2.951 1 91.31 90 LEU B N 1
ATOM 1816 C CA . LEU B 1 90 ? 15.711 -3.326 -2.197 1 91.31 90 LEU B CA 1
ATOM 1817 C C . LEU B 1 90 ? 14.75 -3.994 -1.219 1 91.31 90 LEU B C 1
ATOM 1819 O O . LEU B 1 90 ? 13.852 -3.344 -0.691 1 91.31 90 LEU B O 1
ATOM 1823 N N . PRO B 1 91 ? 14.992 -5.309 -1.03 1 88.75 91 PRO B N 1
ATOM 1824 C CA . PRO B 1 91 ? 14.227 -5.938 0.051 1 88.75 91 PRO B CA 1
ATOM 1825 C C . PRO B 1 91 ? 14.586 -5.375 1.427 1 88.75 91 PRO B C 1
ATOM 1827 O O . PRO B 1 91 ? 15.727 -4.98 1.66 1 88.75 91 PRO B O 1
ATOM 1830 N N . VAL B 1 92 ? 13.562 -5.238 2.199 1 88.12 92 VAL B N 1
ATOM 1831 C CA . VAL B 1 92 ? 13.789 -4.688 3.533 1 88.12 92 VAL B CA 1
ATOM 1832 C C . VAL B 1 92 ? 13.812 -5.816 4.562 1 88.12 92 VAL B C 1
ATOM 1834 O O . VAL B 1 92 ? 12.867 -6.605 4.648 1 88.12 92 VAL B O 1
ATOM 1837 N N . ARG B 1 93 ? 14.891 -5.871 5.234 1 85.5 93 ARG B N 1
ATOM 1838 C CA . ARG B 1 93 ? 15.062 -6.754 6.383 1 85.5 93 ARG B CA 1
ATOM 1839 C C . ARG B 1 93 ? 15.297 -5.957 7.66 1 85.5 93 ARG B C 1
ATOM 1841 O O . ARG B 1 93 ? 15.789 -4.828 7.613 1 85.5 93 ARG B O 1
ATOM 1848 N N . GLY B 1 94 ? 14.766 -6.488 8.828 1 82.56 94 GLY B N 1
ATOM 1849 C CA . GLY B 1 94 ? 15.055 -5.812 10.086 1 82.56 94 GLY B CA 1
ATOM 1850 C C . GLY B 1 94 ? 13.812 -5.434 10.867 1 82.56 94 GLY B C 1
ATOM 1851 O O . GLY B 1 94 ? 12.742 -6.023 10.664 1 82.56 94 GLY B O 1
ATOM 1852 N N . ASN B 1 95 ? 14.094 -4.379 11.758 1 88.12 95 ASN B N 1
ATOM 1853 C CA . ASN B 1 95 ? 13.086 -4.223 12.797 1 88.12 95 ASN B CA 1
ATOM 1854 C C . ASN B 1 95 ? 12.352 -2.889 12.672 1 88.12 95 ASN B C 1
ATOM 1856 O O . ASN B 1 95 ? 11.375 -2.643 13.383 1 88.12 95 ASN B O 1
ATOM 1860 N N . ILE B 1 96 ? 12.867 -2.002 11.805 1 93.5 96 ILE B N 1
ATOM 1861 C CA . ILE B 1 96 ? 12.195 -0.709 11.703 1 93.5 96 ILE B CA 1
ATOM 1862 C C . ILE B 1 96 ? 12.312 -0.18 10.273 1 93.5 96 ILE B C 1
ATOM 1864 O O . ILE B 1 96 ? 13.383 -0.239 9.664 1 93.5 96 ILE B O 1
ATOM 1868 N N . LEU B 1 97 ? 11.203 0.311 9.766 1 95 97 LEU B N 1
ATOM 1869 C CA . LEU B 1 97 ? 11.156 1.054 8.508 1 95 97 LEU B CA 1
ATOM 1870 C C . LEU B 1 97 ? 11.016 2.549 8.773 1 95 97 LEU B C 1
ATOM 1872 O O . LEU B 1 97 ? 10.273 2.961 9.664 1 95 97 LEU B O 1
ATOM 1876 N N . ARG B 1 98 ? 11.773 3.25 7.984 1 96.94 98 ARG B N 1
ATOM 1877 C CA . ARG B 1 98 ? 11.672 4.703 8.078 1 96.94 98 ARG B CA 1
ATOM 1878 C C . ARG B 1 98 ? 11.211 5.305 6.754 1 96.94 98 ARG B C 1
ATOM 1880 O O . ARG B 1 98 ? 11.555 4.797 5.684 1 96.94 98 ARG B O 1
ATOM 1887 N N . ALA B 1 99 ? 10.469 6.363 6.879 1 98 99 ALA B N 1
ATOM 1888 C CA . ALA B 1 99 ? 10.016 7.07 5.684 1 98 99 ALA B CA 1
ATOM 1889 C C . ALA B 1 99 ? 10.156 8.578 5.848 1 98 99 ALA B C 1
ATOM 1891 O O . ALA B 1 99 ? 9.672 9.156 6.828 1 98 99 ALA B O 1
ATOM 1892 N N . ASP B 1 100 ? 10.828 9.172 4.93 1 98.44 100 ASP B N 1
ATOM 1893 C CA . ASP B 1 100 ? 10.867 10.625 4.797 1 98.44 100 ASP B CA 1
ATOM 1894 C C . ASP B 1 100 ? 10.031 11.094 3.609 1 98.44 100 ASP B C 1
ATOM 1896 O O . ASP B 1 100 ? 10.195 10.594 2.492 1 98.44 100 ASP B O 1
ATOM 1900 N N . ALA B 1 101 ? 9.148 12.016 3.889 1 98.5 101 ALA B N 1
ATOM 1901 C CA . ALA B 1 101 ? 8.32 12.523 2.795 1 98.5 101 ALA B CA 1
ATOM 1902 C C . ALA B 1 101 ? 8.32 14.047 2.781 1 98.5 101 ALA B C 1
ATOM 1904 O O . ALA B 1 101 ? 8.375 14.688 3.834 1 98.5 101 ALA B O 1
ATOM 1905 N N . SER B 1 102 ? 8.266 14.57 1.56 1 98.5 102 SER B N 1
ATOM 1906 C CA . SER B 1 102 ? 8.242 16.031 1.393 1 98.5 102 SER B CA 1
ATOM 1907 C C . SER B 1 102 ? 7.262 16.438 0.298 1 98.5 102 SER B C 1
ATOM 1909 O O . SER B 1 102 ? 7.051 15.695 -0.665 1 98.5 102 SER B O 1
ATOM 1911 N N . VAL B 1 103 ? 6.793 17.641 0.435 1 98.12 103 VAL B N 1
ATOM 1912 C CA . VAL B 1 103 ? 5.902 18.203 -0.572 1 98.12 103 VAL B CA 1
ATOM 1913 C C . VAL B 1 103 ? 6.719 18.703 -1.764 1 98.12 103 VAL B C 1
ATOM 1915 O O . VAL B 1 103 ? 7.715 19.406 -1.591 1 98.12 103 VAL B O 1
ATOM 1918 N N . ILE B 1 104 ? 6.348 18.281 -2.902 1 97.94 104 ILE B N 1
ATOM 1919 C CA . ILE B 1 104 ? 6.926 18.797 -4.137 1 97.94 104 ILE B CA 1
ATOM 1920 C C . ILE B 1 104 ? 6.211 20.094 -4.535 1 97.94 104 ILE B C 1
ATOM 1922 O O . ILE B 1 104 ? 6.855 21.094 -4.82 1 97.94 104 ILE B O 1
ATOM 1926 N N . ARG B 1 105 ? 4.902 19.984 -4.484 1 96.44 105 ARG B N 1
ATOM 1927 C CA . ARG B 1 105 ? 4.062 21.125 -4.816 1 96.44 105 ARG B CA 1
ATOM 1928 C C . ARG B 1 105 ? 2.693 21.016 -4.152 1 96.44 105 ARG B C 1
ATOM 1930 O O . ARG B 1 105 ? 2.102 19.922 -4.117 1 96.44 105 ARG B O 1
ATOM 1937 N N . ARG B 1 106 ? 2.26 22.062 -3.615 1 94.44 106 ARG B N 1
ATOM 1938 C CA . ARG B 1 106 ? 0.919 22.125 -3.043 1 94.44 106 ARG B CA 1
ATOM 1939 C C . ARG B 1 106 ? 0.128 23.281 -3.646 1 94.44 106 ARG B C 1
ATOM 1941 O O . ARG B 1 106 ? 0.507 24.453 -3.5 1 94.44 106 ARG B O 1
ATOM 1948 N N . GLY B 1 107 ? -0.878 22.938 -4.352 1 92.75 107 GLY B N 1
ATOM 1949 C CA . GLY B 1 107 ? -1.834 23.938 -4.805 1 92.75 107 GLY B CA 1
ATOM 1950 C C . GLY B 1 107 ? -3.039 24.062 -3.895 1 92.75 107 GLY B C 1
ATOM 1951 O O . GLY B 1 107 ? -2.965 23.75 -2.707 1 92.75 107 GLY B O 1
ATOM 1952 N N . LYS B 1 108 ? -4.094 24.641 -4.449 1 91.69 108 LYS B N 1
ATOM 1953 C CA . LYS B 1 108 ? -5.309 24.844 -3.66 1 91.69 108 LYS B CA 1
ATOM 1954 C C . LYS B 1 108 ? -6.039 23.531 -3.42 1 91.69 108 LYS B C 1
ATOM 1956 O O . LYS B 1 108 ? -6.422 23.219 -2.289 1 91.69 108 LYS B O 1
ATOM 1961 N N . ASN B 1 109 ? -6.102 22.719 -4.523 1 93.62 109 ASN B N 1
ATOM 1962 C CA . ASN B 1 109 ? -6.941 21.531 -4.426 1 93.62 109 ASN B CA 1
ATOM 1963 C C . ASN B 1 109 ? -6.129 20.266 -4.625 1 93.62 109 ASN B C 1
ATOM 1965 O O . ASN B 1 109 ? -6.625 19.156 -4.383 1 93.62 109 ASN B O 1
ATOM 1969 N N . ILE B 1 110 ? -4.883 20.484 -5.141 1 95.69 110 ILE B N 1
ATOM 1970 C CA . ILE B 1 110 ? -4.066 19.312 -5.422 1 95.69 110 ILE B CA 1
ATOM 1971 C C . ILE B 1 110 ? -2.689 19.469 -4.785 1 95.69 110 ILE B C 1
ATOM 1973 O O . ILE B 1 110 ? -2.086 20.547 -4.859 1 95.69 110 ILE B O 1
ATOM 1977 N N . GLY B 1 111 ? -2.227 18.422 -4.195 1 97 111 GLY B N 1
ATOM 1978 C CA . GLY B 1 111 ? -0.869 18.344 -3.68 1 97 111 GLY B CA 1
ATOM 1979 C C . GLY B 1 111 ? -0.096 17.156 -4.207 1 97 111 GLY B C 1
ATOM 1980 O O . GLY B 1 111 ? -0.668 16.078 -4.422 1 97 111 GLY B O 1
ATOM 1981 N N . VAL B 1 112 ? 1.194 17.406 -4.434 1 98.06 112 VAL B N 1
ATOM 1982 C CA . VAL B 1 112 ? 2.096 16.328 -4.844 1 98.06 112 VAL B CA 1
ATOM 1983 C C . VAL B 1 112 ? 3.242 16.203 -3.842 1 98.06 112 VAL B C 1
ATOM 1985 O O . VAL B 1 112 ? 3.842 17.203 -3.447 1 98.06 112 VAL B O 1
ATOM 1988 N N . SER B 1 113 ? 3.475 15.023 -3.406 1 98.38 113 SER B N 1
ATOM 1989 C CA . SER B 1 113 ? 4.559 14.766 -2.467 1 98.38 113 SER B CA 1
ATOM 1990 C C . SER B 1 113 ? 5.402 13.57 -2.91 1 98.38 113 SER B C 1
ATOM 1992 O O . SER B 1 113 ? 4.996 12.812 -3.791 1 98.38 113 SER B O 1
ATOM 1994 N N . ARG B 1 114 ? 6.625 13.508 -2.354 1 98.69 114 ARG B N 1
ATOM 1995 C CA . ARG B 1 114 ? 7.531 12.383 -2.58 1 98.69 114 ARG B CA 1
ATOM 1996 C C . ARG B 1 114 ? 8.031 11.805 -1.26 1 98.69 114 ARG B C 1
ATOM 1998 O O . ARG B 1 114 ? 8.078 12.508 -0.248 1 98.69 114 ARG B O 1
ATOM 2005 N N . ALA B 1 115 ? 8.344 10.5 -1.307 1 98.62 115 ALA B N 1
ATOM 2006 C CA . ALA B 1 115 ? 8.828 9.828 -0.101 1 98.62 115 ALA B CA 1
ATOM 2007 C C . ALA B 1 115 ? 9.992 8.898 -0.419 1 98.62 115 ALA B C 1
ATOM 2009 O O . ALA B 1 115 ? 10.086 8.359 -1.525 1 98.62 115 ALA B O 1
ATOM 2010 N N . GLU B 1 116 ? 10.844 8.852 0.504 1 98.62 116 GLU B N 1
ATOM 2011 C CA . GLU B 1 116 ? 11.914 7.863 0.541 1 98.62 116 GLU B CA 1
ATOM 2012 C C . GLU B 1 116 ? 11.781 6.949 1.755 1 98.62 116 GLU B C 1
ATOM 2014 O O . GLU B 1 116 ? 11.594 7.422 2.879 1 98.62 116 GLU B O 1
ATOM 2019 N N . LEU B 1 117 ? 11.812 5.648 1.476 1 98 117 LEU B N 1
ATOM 2020 C CA . LEU B 1 117 ? 11.742 4.656 2.543 1 98 117 LEU B CA 1
ATOM 2021 C C . LEU B 1 117 ? 13.094 3.988 2.748 1 98 117 LEU B C 1
ATOM 2023 O O . LEU B 1 117 ? 13.734 3.564 1.784 1 98 117 LEU B O 1
ATOM 2027 N N . PHE B 1 118 ? 13.414 3.83 4.035 1 96.81 118 PHE B N 1
ATOM 2028 C CA . PHE B 1 118 ? 14.75 3.332 4.363 1 96.81 118 PHE B CA 1
ATOM 2029 C C . PHE B 1 118 ? 14.656 2.086 5.234 1 96.81 118 PHE B C 1
ATOM 2031 O O . PHE B 1 118 ? 13.82 2.01 6.137 1 96.81 118 PHE B O 1
ATOM 2038 N N . ALA B 1 119 ? 15.617 1.141 4.949 1 93.44 119 ALA B N 1
ATOM 2039 C CA . ALA B 1 119 ? 15.812 -0.015 5.82 1 93.44 119 ALA B CA 1
ATOM 2040 C C . ALA B 1 119 ? 16.547 0.382 7.098 1 93.44 119 ALA B C 1
ATOM 2042 O O . ALA B 1 119 ? 17.047 1.505 7.211 1 93.44 119 ALA B O 1
ATOM 2043 N N . PRO B 1 120 ? 16.516 -0.512 8.047 1 89.94 120 PRO B N 1
ATOM 2044 C CA . PRO B 1 120 ? 17.156 -0.183 9.32 1 89.94 120 PRO B CA 1
ATOM 2045 C C . PRO B 1 120 ? 18.625 0.189 9.156 1 89.94 120 PRO B C 1
ATOM 2047 O O . PRO B 1 120 ? 19.156 0.998 9.93 1 89.94 120 PRO B O 1
ATOM 2050 N N . ASP B 1 121 ? 19.219 -0.358 8.172 1 89 121 ASP B N 1
ATOM 2051 C CA . ASP B 1 121 ? 20.641 -0.113 7.984 1 89 121 ASP B CA 1
ATOM 2052 C C . ASP B 1 121 ? 20.875 1.192 7.23 1 89 121 ASP B C 1
ATOM 2054 O O . ASP B 1 121 ? 22.031 1.558 6.953 1 89 121 ASP B O 1
ATOM 2058 N N . GLY B 1 122 ? 19.859 1.854 6.875 1 92.5 122 GLY B N 1
ATOM 2059 C CA . GLY B 1 122 ? 19.984 3.141 6.207 1 92.5 122 GLY B CA 1
ATOM 2060 C C . GLY B 1 122 ? 19.891 3.037 4.695 1 92.5 122 GLY B C 1
ATOM 2061 O O . GLY B 1 122 ? 19.875 4.055 3.998 1 92.5 122 GLY B O 1
ATOM 2062 N N . ALA B 1 123 ? 19.797 1.82 4.176 1 93.88 123 ALA B N 1
ATOM 2063 C CA . ALA B 1 123 ? 19.672 1.633 2.73 1 93.88 123 ALA B CA 1
ATOM 2064 C C . ALA B 1 123 ? 18.312 2.117 2.221 1 93.88 123 ALA B C 1
ATOM 2066 O O . ALA B 1 123 ? 17.297 1.895 2.865 1 93.88 123 ALA B O 1
ATOM 2067 N N . LEU B 1 124 ? 18.391 2.826 1.049 1 97 124 LEU B N 1
ATOM 2068 C CA . LEU B 1 124 ? 17.156 3.244 0.388 1 97 124 LEU B CA 1
ATOM 2069 C C . LEU B 1 124 ? 16.422 2.047 -0.201 1 97 124 LEU B C 1
ATOM 2071 O O . LEU B 1 124 ? 16.906 1.424 -1.151 1 97 124 LEU B O 1
ATOM 2075 N N . ALA B 1 125 ? 15.234 1.737 0.361 1 96.69 125 ALA B N 1
ATOM 2076 C CA . ALA B 1 125 ? 14.523 0.514 0.007 1 96.69 125 ALA B CA 1
ATOM 2077 C C . ALA B 1 125 ? 13.453 0.787 -1.048 1 96.69 125 ALA B C 1
ATOM 2079 O O . ALA B 1 125 ? 13.109 -0.097 -1.835 1 96.69 125 ALA B O 1
ATOM 2080 N N . ALA B 1 126 ? 12.891 1.996 -1.021 1 97.81 126 ALA B N 1
ATOM 2081 C CA . ALA B 1 126 ? 11.828 2.348 -1.964 1 97.81 126 ALA B CA 1
ATOM 2082 C C . ALA B 1 126 ? 11.695 3.863 -2.102 1 97.81 126 ALA B C 1
ATOM 2084 O O . ALA B 1 126 ? 12.117 4.609 -1.217 1 97.81 126 ALA B O 1
ATOM 2085 N N . VAL B 1 127 ? 11.164 4.285 -3.223 1 98.5 127 VAL B N 1
ATOM 2086 C CA . VAL B 1 127 ? 10.773 5.672 -3.445 1 98.5 127 VAL B CA 1
ATOM 2087 C C . VAL B 1 127 ? 9.32 5.734 -3.896 1 98.5 127 VAL B C 1
ATOM 2089 O O . VAL B 1 127 ? 8.82 4.805 -4.535 1 98.5 127 VAL B O 1
ATOM 2092 N N . ALA B 1 128 ? 8.703 6.801 -3.521 1 98.56 128 ALA B N 1
ATOM 2093 C CA . ALA B 1 128 ? 7.281 6.91 -3.857 1 98.56 128 ALA B CA 1
ATOM 2094 C C . ALA B 1 128 ? 6.902 8.352 -4.172 1 98.56 128 ALA B C 1
ATOM 2096 O O . ALA B 1 128 ? 7.551 9.289 -3.701 1 98.56 128 ALA B O 1
ATOM 2097 N N . THR B 1 129 ? 5.902 8.5 -5.008 1 98.44 129 THR B N 1
ATOM 2098 C CA . THR B 1 129 ? 5.254 9.773 -5.281 1 98.44 129 THR B CA 1
ATOM 2099 C C . THR B 1 129 ? 3.738 9.656 -5.129 1 98.44 129 THR B C 1
ATOM 2101 O O . THR B 1 129 ? 3.17 8.586 -5.367 1 98.44 129 THR B O 1
ATOM 2104 N N . GLY B 1 130 ? 3.141 10.695 -4.684 1 98.12 130 GLY B N 1
ATOM 2105 C CA . GLY B 1 130 ? 1.698 10.703 -4.5 1 98.12 130 GLY B CA 1
ATOM 2106 C C . GLY B 1 130 ? 1.054 12.023 -4.902 1 98.12 130 GLY B C 1
ATOM 2107 O O . GLY B 1 130 ? 1.668 13.086 -4.777 1 98.12 130 GLY B O 1
ATOM 2108 N N . THR B 1 131 ? -0.107 11.891 -5.414 1 97.69 131 THR B N 1
ATOM 2109 C CA . THR B 1 131 ? -0.991 13.016 -5.691 1 97.69 131 THR B CA 1
ATOM 2110 C C . THR B 1 131 ? -2.24 12.945 -4.816 1 97.69 131 THR B C 1
ATOM 2112 O O . THR B 1 131 ? -2.875 11.898 -4.711 1 97.69 131 THR B O 1
ATOM 2115 N N . PHE B 1 132 ? -2.607 14.062 -4.258 1 95.69 132 PHE B N 1
ATOM 2116 C CA . PHE B 1 132 ? -3.682 14.07 -3.273 1 95.69 132 PHE B CA 1
ATOM 2117 C C . PHE B 1 132 ? -4.66 15.203 -3.557 1 95.69 132 PHE B C 1
ATOM 2119 O O . PHE B 1 132 ? -4.254 16.297 -3.951 1 95.69 132 PHE B O 1
ATOM 2126 N N . MET B 1 133 ? -5.879 14.914 -3.303 1 94.06 133 MET B N 1
ATOM 2127 C CA . MET B 1 133 ? -6.91 15.953 -3.301 1 94.06 133 MET B CA 1
ATOM 2128 C C . MET B 1 133 ? -7.004 16.625 -1.933 1 94.06 133 MET B C 1
ATOM 2130 O O . MET B 1 133 ? -7.102 15.938 -0.91 1 94.06 133 MET B O 1
ATOM 2134 N N . ILE B 1 134 ? -6.953 17.922 -1.937 1 92.44 134 ILE B N 1
ATOM 2135 C CA . ILE B 1 134 ? -7.094 18.703 -0.71 1 92.44 134 ILE B CA 1
ATOM 2136 C C . ILE B 1 134 ? -8.531 19.203 -0.57 1 92.44 134 ILE B C 1
ATOM 2138 O O . ILE B 1 134 ? -9.07 19.828 -1.479 1 92.44 134 ILE B O 1
ATOM 2142 N N . GLN B 1 135 ? -9.102 18.797 0.506 1 86.25 135 GLN B N 1
ATOM 2143 C CA . GLN B 1 135 ? -10.508 19.172 0.661 1 86.25 135 GLN B CA 1
ATOM 2144 C C . GLN B 1 135 ? -10.859 19.375 2.131 1 86.25 135 GLN B C 1
ATOM 2146 O O . GLN B 1 135 ? -10.133 18.922 3.02 1 86.25 135 GLN B O 1
ATOM 2151 N N . SER B 1 136 ? -11.969 20.125 2.197 1 79.5 136 SER B N 1
ATOM 2152 C CA . SER B 1 136 ? -12.469 20.344 3.549 1 79.5 136 SER B CA 1
ATOM 2153 C C . SER B 1 136 ? -13.125 19.094 4.113 1 79.5 136 SER B C 1
ATOM 2155 O O . SER B 1 136 ? -13.75 18.328 3.373 1 79.5 136 SER B O 1
ATOM 2157 N N . LEU B 1 137 ? -12.938 18.828 5.332 1 71.25 137 LEU B N 1
ATOM 2158 C CA . LEU B 1 137 ? -13.586 17.719 6.004 1 71.25 137 LEU B CA 1
ATOM 2159 C C . LEU B 1 137 ? -15.102 17.781 5.828 1 71.25 137 LEU B C 1
ATOM 2161 O O . LEU B 1 137 ? -15.781 16.75 5.836 1 71.25 137 LEU B O 1
ATOM 2165 N N . SER B 1 138 ? -15.539 19.016 5.652 1 62.28 138 SER B N 1
ATOM 2166 C CA . SER B 1 138 ? -16.969 19.234 5.492 1 62.28 138 SER B CA 1
ATOM 2167 C C . SER B 1 138 ? -17.469 18.703 4.152 1 62.28 138 SER B C 1
ATOM 2169 O O . SER B 1 138 ? -18.656 18.391 4 1 62.28 138 SER B O 1
ATOM 2171 N N . SER B 1 139 ? -16.547 18.672 3.213 1 57.38 139 SER B N 1
ATOM 2172 C CA . SER B 1 139 ? -16.922 18.172 1.894 1 57.38 139 SER B CA 1
ATOM 2173 C C . SER B 1 139 ? -17.281 16.703 1.941 1 57.38 139 SER B C 1
ATOM 2175 O O . SER B 1 139 ? -17.984 16.188 1.069 1 57.38 139 SER B O 1
ATOM 2177 N N . PHE B 1 140 ? -16.797 16.016 2.871 1 56.09 140 PHE B N 1
ATOM 2178 C CA . PHE B 1 140 ? -17.078 14.594 3.029 1 56.09 140 PHE B CA 1
ATOM 2179 C C . PHE B 1 140 ? -18.391 14.383 3.764 1 56.09 140 PHE B C 1
ATOM 2181 O O . PHE B 1 140 ? -18.922 13.266 3.807 1 56.09 140 PHE B O 1
ATOM 2188 N N . SER B 1 141 ? -18.75 15.297 4.523 1 46.47 141 SER B N 1
ATOM 2189 C CA . SER B 1 141 ? -20.031 15.219 5.238 1 46.47 141 SER B CA 1
ATOM 2190 C C . SER B 1 141 ? -21.172 14.883 4.293 1 46.47 141 SER B C 1
ATOM 2192 O O . SER B 1 141 ? -22.203 14.367 4.719 1 46.47 141 SER B O 1
ATOM 2194 N N . CYS B 1 142 ? -21.031 15.188 3.125 1 39.44 142 CYS B N 1
ATOM 2195 C CA . CYS B 1 142 ? -22.172 14.922 2.246 1 39.44 142 CYS B CA 1
ATOM 2196 C C . CYS B 1 142 ? -22.188 13.477 1.78 1 39.44 142 CYS B C 1
ATOM 2198 O O . CYS B 1 142 ? -22.953 13.102 0.901 1 39.44 142 CYS B O 1
ATOM 2200 N N . LEU B 1 143 ? -21.156 12.766 2.086 1 43.75 143 LEU B N 1
ATOM 2201 C CA . LEU B 1 143 ? -21.281 11.375 1.671 1 43.75 143 LEU B CA 1
ATOM 2202 C C . LEU B 1 143 ? -22.25 10.625 2.57 1 43.75 143 LEU B C 1
ATOM 2204 O O . LEU B 1 143 ? -22.188 10.742 3.795 1 43.75 143 LEU B O 1
ATOM 2208 N N . PRO B 1 144 ? -23.344 10.18 2.059 1 33.91 144 PRO B N 1
ATOM 2209 C CA . PRO B 1 144 ? -24.359 9.562 2.92 1 33.91 144 PRO B CA 1
ATOM 2210 C C . PRO B 1 144 ? -23.766 8.516 3.859 1 33.91 144 PRO B C 1
ATOM 2212 O O . PRO B 1 144 ? -22.844 7.785 3.479 1 33.91 144 PRO B O 1
ATOM 2215 N N . ARG B 1 145 ? -23.625 8.891 5.16 1 33.84 145 ARG B N 1
ATOM 2216 C CA . ARG B 1 145 ? -23.328 7.914 6.199 1 33.84 145 ARG B CA 1
ATOM 2217 C C . ARG B 1 145 ? -24.062 6.602 5.941 1 33.84 145 ARG B C 1
ATOM 2219 O O . ARG B 1 145 ? -25.25 6.598 5.633 1 33.84 145 ARG B O 1
ATOM 2226 N N . VAL B 1 146 ? -23.484 5.613 5.504 1 29.66 146 VAL B N 1
ATOM 2227 C CA . VAL B 1 146 ? -24.203 4.344 5.441 1 29.66 146 VAL B CA 1
ATOM 2228 C C . VAL B 1 146 ? -24.75 3.988 6.824 1 29.66 146 VAL B C 1
ATOM 2230 O O . VAL B 1 146 ? -23.984 3.803 7.77 1 29.66 146 VAL B O 1
ATOM 2233 N N . ASP B 1 147 ? -25.891 4.547 7.254 1 25.58 147 ASP B N 1
ATOM 2234 C CA . ASP B 1 147 ? -26.672 3.986 8.359 1 25.58 147 ASP B CA 1
ATOM 2235 C C . ASP B 1 147 ? -26.812 2.473 8.211 1 25.58 147 ASP B C 1
ATOM 2237 O O . ASP B 1 147 ? -27.016 1.967 7.105 1 25.58 147 ASP B O 1
#

pLDDT: mean 84.83, std 17.49, range [25.55, 98.69]

Organism: Geobacter metallireducens (strain ATCC 53774 / DSM 7210 / GS-15) (NCBI:txid269799)

Solvent-accessible surface area (backbone atoms only — not comparable to full-atom values): 14990 Å² total; per-residue (Å²): 132,81,80,77,69,75,63,44,50,44,53,44,58,67,69,40,94,26,39,49,42,70,63,42,48,37,85,77,46,72,47,76,32,28,32,33,36,37,31,57,52,49,79,53,46,25,43,98,83,58,27,53,38,67,30,56,54,46,23,52,44,46,52,31,26,51,41,4,52,32,43,64,39,57,74,66,43,43,71,44,70,38,31,41,36,39,39,46,70,43,86,35,56,74,56,37,38,35,33,42,11,31,50,76,44,73,60,87,47,44,34,32,20,33,29,41,29,26,28,60,86,64,46,71,22,30,39,30,39,32,34,28,40,43,41,48,56,70,68,55,66,70,51,80,72,84,123,132,81,80,78,69,75,63,44,50,43,53,44,57,66,69,38,94,26,38,49,44,71,64,42,47,37,83,75,46,72,47,75,33,29,32,36,36,35,31,56,53,50,80,54,46,26,43,99,83,58,27,53,39,66,31,55,55,46,24,52,42,45,52,32,27,50,41,5,53,32,43,66,38,57,72,66,43,43,72,43,71,39,32,41,35,39,39,46,71,42,86,36,55,74,55,38,38,34,33,41,10,33,50,76,44,74,61,85,48,44,32,32,20,34,30,41,28,28,28,61,87,65,48,71,22,30,39,33,40,32,35,27,39,44,41,49,57,69,69,54,64,70,49,79,72,84,125

Sequence (294 aa):
MENSALLTELERSFTEKNYQTWLGVRLVRHKPGFVHLELPVRPEFLNTLGTVHGGFLANLADSALCSAILSELPPGITCSSIEIKVNYLLPVRGNILRADASVIRRGKNIGVSRAELFAPDGALAAVATGTFMIQSLSSFSCLPRVDMENSALLTELERSFTEKNYQTWLGVRLVRHKPGFVHLELPVRPEFLNTLGTVHGGFLANLADSALCSAILSELPPGITCSSIEIKVNYLLPVRGNILRADASVIRRGKNIGVSRAELFAPDGALAAVATGTFMIQSLSSFSCLPRVD